Protein AF-A0A2V1K6C9-F1 (afdb_monomer)

Structure (mmCIF, N/CA/C/O backbone):
data_AF-A0A2V1K6C9-F1
#
_entry.id   AF-A0A2V1K6C9-F1
#
loop_
_atom_site.group_PDB
_atom_site.id
_atom_site.type_symbol
_atom_site.label_atom_id
_atom_site.label_alt_id
_atom_site.label_comp_id
_atom_site.label_asym_id
_atom_site.label_entity_id
_atom_site.label_seq_id
_atom_site.pdbx_PDB_ins_code
_atom_site.Cartn_x
_atom_site.Cartn_y
_atom_site.Cartn_z
_atom_site.occupancy
_atom_site.B_iso_or_equiv
_atom_site.auth_seq_id
_atom_site.auth_comp_id
_atom_site.auth_asym_id
_atom_site.auth_atom_id
_atom_site.pdbx_PDB_model_num
ATOM 1 N N . MET A 1 1 ? 18.869 -47.528 3.981 1.00 38.59 1 MET A N 1
ATOM 2 C CA . MET A 1 1 ? 17.831 -46.679 4.602 1.00 38.59 1 MET A CA 1
ATOM 3 C C . MET A 1 1 ? 18.566 -45.443 5.064 1.00 38.59 1 MET A C 1
ATOM 5 O O . MET A 1 1 ? 19.022 -45.403 6.196 1.00 38.59 1 MET A O 1
ATOM 9 N N . GLU A 1 2 ? 18.822 -44.535 4.126 1.00 37.44 2 GLU A N 1
ATOM 10 C CA . GLU A 1 2 ? 19.497 -43.269 4.400 1.00 37.44 2 GLU A CA 1
ATOM 11 C C . GLU A 1 2 ? 18.452 -42.237 4.809 1.00 37.44 2 GLU A C 1
ATOM 13 O O . GLU A 1 2 ? 17.450 -42.006 4.137 1.00 37.44 2 GLU A O 1
ATOM 18 N N . ASN A 1 3 ? 18.686 -41.693 5.985 1.00 35.81 3 ASN A N 1
ATOM 19 C CA . ASN A 1 3 ? 17.919 -40.696 6.687 1.00 35.81 3 ASN A CA 1
ATOM 20 C C . ASN A 1 3 ? 18.486 -39.328 6.297 1.00 35.81 3 ASN A C 1
ATOM 22 O O . ASN A 1 3 ? 19.433 -38.842 6.912 1.00 35.81 3 ASN A O 1
ATOM 26 N N . ASN A 1 4 ? 17.901 -38.723 5.259 1.00 39.00 4 ASN A N 1
ATOM 27 C CA . ASN A 1 4 ? 18.140 -37.328 4.899 1.00 39.00 4 ASN A CA 1
ATOM 28 C C . ASN A 1 4 ? 17.458 -36.424 5.927 1.00 39.00 4 ASN A C 1
ATOM 30 O O . ASN A 1 4 ? 16.275 -36.107 5.822 1.00 39.00 4 ASN A O 1
ATOM 34 N N . ASN A 1 5 ? 18.227 -36.021 6.934 1.00 38.97 5 ASN A N 1
ATOM 35 C CA . ASN A 1 5 ? 17.895 -34.903 7.800 1.00 38.97 5 ASN A CA 1
ATOM 36 C C . ASN A 1 5 ? 18.211 -33.615 7.027 1.00 38.97 5 ASN A C 1
ATOM 38 O O . ASN A 1 5 ? 19.310 -33.075 7.134 1.00 38.97 5 ASN A O 1
ATOM 42 N N . GLY A 1 6 ? 17.275 -33.197 6.173 1.00 35.34 6 GLY A N 1
ATOM 43 C CA . GLY A 1 6 ? 17.321 -31.896 5.517 1.00 35.34 6 GLY A CA 1
ATOM 44 C C . GLY A 1 6 ? 17.197 -30.814 6.578 1.00 35.34 6 GLY A C 1
ATOM 45 O O . GLY A 1 6 ? 16.146 -30.659 7.197 1.00 35.34 6 GLY A O 1
ATOM 46 N N . THR A 1 7 ? 18.295 -30.111 6.825 1.00 37.34 7 THR A N 1
ATOM 47 C CA . THR A 1 7 ? 18.323 -28.883 7.609 1.00 37.34 7 THR A CA 1
ATOM 48 C C . THR A 1 7 ? 17.418 -27.873 6.907 1.00 37.34 7 THR A C 1
ATOM 50 O O . THR A 1 7 ? 17.820 -27.277 5.914 1.00 37.34 7 THR A O 1
ATOM 53 N N . GLN A 1 8 ? 16.183 -27.723 7.387 1.00 38.59 8 GLN A N 1
ATOM 54 C CA . GLN A 1 8 ? 15.340 -26.572 7.077 1.00 38.59 8 GLN A CA 1
ATOM 55 C C . GLN A 1 8 ? 16.082 -25.348 7.625 1.00 38.59 8 GLN A C 1
ATOM 57 O O . GLN A 1 8 ? 16.071 -25.102 8.834 1.00 38.59 8 GLN A O 1
ATOM 62 N N . GLN A 1 9 ? 16.832 -24.651 6.769 1.00 33.19 9 GLN A N 1
ATOM 63 C CA . GLN A 1 9 ? 17.292 -23.310 7.095 1.00 33.19 9 GLN A CA 1
ATOM 64 C C . GLN A 1 9 ? 16.028 -22.470 7.217 1.00 33.19 9 GLN A C 1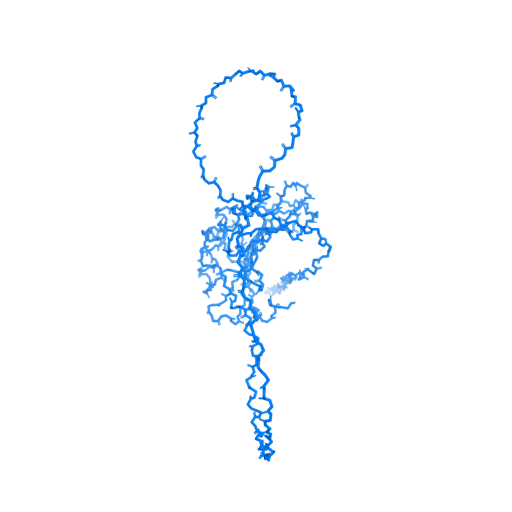
ATOM 66 O O . GLN A 1 9 ? 15.325 -22.259 6.236 1.00 33.19 9 GLN A O 1
ATOM 71 N N . LYS A 1 10 ? 15.703 -22.080 8.450 1.00 34.47 10 LYS A N 1
ATOM 72 C CA . LYS A 1 10 ? 14.704 -21.052 8.703 1.00 34.47 10 LYS A CA 1
ATOM 73 C C . LYS A 1 10 ? 15.177 -19.810 7.954 1.00 34.47 10 LYS A C 1
ATOM 75 O O . LYS A 1 10 ? 16.220 -19.268 8.321 1.00 34.47 10 LYS A O 1
ATOM 80 N N . LYS A 1 11 ? 14.478 -19.448 6.879 1.00 37.62 11 LYS A N 1
ATOM 81 C CA . LYS A 1 11 ? 14.594 -18.122 6.287 1.00 37.62 11 LYS A CA 1
ATOM 82 C C . LYS A 1 11 ? 14.171 -17.152 7.386 1.00 37.62 11 LYS A C 1
ATOM 84 O O . LYS A 1 11 ? 13.138 -17.354 8.017 1.00 37.62 11 LYS A O 1
ATOM 89 N N . SER A 1 12 ? 15.066 -16.249 7.754 1.00 32.59 12 SER A N 1
ATOM 90 C CA . SER A 1 12 ? 14.734 -15.184 8.686 1.00 32.59 12 SER A CA 1
ATOM 91 C C . SER A 1 12 ? 14.055 -14.116 7.853 1.00 32.59 12 SER A C 1
ATOM 93 O O . SER A 1 12 ? 14.762 -13.405 7.148 1.00 32.59 12 SER A O 1
ATOM 95 N N . ALA A 1 13 ? 12.726 -14.060 7.916 1.00 38.81 13 ALA A N 1
ATOM 96 C CA . ALA A 1 13 ? 11.980 -12.886 7.503 1.00 38.81 13 ALA A CA 1
ATOM 97 C C . ALA A 1 13 ? 12.564 -11.681 8.245 1.00 38.81 13 ALA A C 1
ATOM 99 O O . ALA A 1 13 ? 12.905 -11.738 9.442 1.00 38.81 13 ALA A O 1
ATOM 100 N N . LYS A 1 14 ? 12.915 -10.670 7.461 1.00 39.78 14 LYS A N 1
ATOM 101 C CA . LYS A 1 14 ? 13.769 -9.590 7.906 1.00 39.78 14 LYS A CA 1
ATOM 102 C C . LYS A 1 14 ? 12.883 -8.418 8.265 1.00 39.78 14 LYS A C 1
ATOM 104 O O . LYS A 1 14 ? 12.577 -7.610 7.408 1.00 39.78 14 LYS A O 1
ATOM 109 N N . LYS A 1 15 ? 12.576 -8.332 9.563 1.00 36.47 15 LYS A N 1
ATOM 110 C CA . LYS A 1 15 ? 11.973 -7.165 10.216 1.00 36.47 15 LYS A CA 1
ATOM 111 C C . LYS A 1 15 ? 12.459 -5.873 9.567 1.00 36.47 15 LYS A C 1
ATOM 113 O O . LYS A 1 15 ? 13.665 -5.581 9.629 1.00 36.47 15 LYS A O 1
ATOM 118 N N . TRP A 1 16 ? 11.530 -5.147 8.956 1.00 37.25 16 TRP A N 1
ATOM 119 C CA . TRP A 1 16 ? 11.810 -3.848 8.379 1.00 37.25 16 TRP A CA 1
ATOM 120 C C . TRP A 1 16 ? 12.355 -2.909 9.461 1.00 37.25 16 TRP A C 1
ATOM 122 O O . TRP A 1 16 ? 11.897 -2.919 10.610 1.00 37.25 16 TRP A O 1
ATOM 132 N N . PRO A 1 17 ? 13.414 -2.144 9.159 1.00 36.69 17 PRO A N 1
ATOM 133 C CA . PRO A 1 17 ? 13.827 -1.081 10.044 1.00 36.69 17 PRO A CA 1
ATOM 134 C C . PRO A 1 17 ? 12.731 -0.015 10.021 1.00 36.69 17 PRO A C 1
ATOM 136 O O . PRO A 1 17 ? 12.577 0.665 9.017 1.00 36.69 17 PRO A O 1
ATOM 139 N N . VAL A 1 18 ? 12.030 0.179 11.141 1.00 40.88 18 VAL A N 1
ATOM 140 C CA . VAL A 1 18 ? 11.345 1.446 11.432 1.00 40.88 18 VAL A CA 1
ATOM 141 C C . VAL A 1 18 ? 12.405 2.541 11.311 1.00 40.88 18 VAL A C 1
ATOM 143 O O . VAL A 1 18 ? 13.262 2.708 12.191 1.00 40.88 18 VAL A O 1
ATOM 146 N N . TRP A 1 19 ? 12.451 3.211 10.160 1.00 40.94 19 TRP A N 1
ATOM 147 C CA . TRP A 1 19 ? 13.489 4.187 9.884 1.00 40.94 19 TRP A CA 1
ATOM 148 C C . TRP A 1 19 ? 13.029 5.537 10.406 1.00 40.94 19 TRP A C 1
ATOM 150 O O . TRP A 1 19 ? 12.092 6.167 9.932 1.00 40.94 19 TRP A O 1
ATOM 160 N N . THR A 1 20 ? 13.686 5.967 11.478 1.00 40.47 20 THR A N 1
ATOM 161 C CA . THR A 1 20 ? 13.513 7.295 12.053 1.00 40.47 20 THR A CA 1
ATOM 162 C C . THR A 1 20 ? 14.110 8.322 11.081 1.00 40.47 20 THR A C 1
ATOM 164 O O . THR A 1 20 ? 15.289 8.668 11.197 1.00 40.47 20 THR A O 1
ATOM 167 N N . GLY A 1 21 ? 13.303 8.775 10.117 1.00 33.06 21 GLY A N 1
ATOM 168 C CA . GLY A 1 21 ? 13.678 9.713 9.057 1.00 33.06 21 GLY A CA 1
ATOM 169 C C . GLY A 1 21 ? 14.332 10.992 9.584 1.00 33.06 21 GLY A C 1
ATOM 170 O O . GLY A 1 21 ? 13.826 11.691 10.474 1.00 33.06 21 GLY A O 1
ATOM 171 N N . GLY A 1 22 ? 15.524 11.278 9.065 1.00 30.33 22 GLY A N 1
ATOM 172 C CA . GLY A 1 22 ? 16.404 12.352 9.502 1.00 30.33 22 GLY A CA 1
ATOM 173 C C . GLY A 1 22 ? 16.615 13.411 8.422 1.00 30.33 22 GLY A C 1
ATOM 174 O O . GLY A 1 22 ? 17.256 13.147 7.418 1.00 30.33 22 GLY A O 1
ATOM 175 N N . ALA A 1 23 ? 16.234 14.651 8.764 1.00 32.44 23 ALA A N 1
ATOM 176 C CA . ALA A 1 23 ? 16.474 15.942 8.090 1.00 32.44 23 ALA A CA 1
ATOM 177 C C . ALA A 1 23 ? 15.423 16.408 7.055 1.00 32.44 23 ALA A C 1
ATOM 179 O O . ALA A 1 23 ? 15.641 16.426 5.851 1.00 32.44 23 ALA A O 1
ATOM 180 N N . LEU A 1 24 ? 14.328 16.961 7.589 1.00 32.72 24 LEU A N 1
ATOM 181 C CA . LEU A 1 24 ? 13.238 17.624 6.867 1.00 32.72 24 LEU A CA 1
ATOM 182 C C . LEU A 1 24 ? 13.682 18.862 6.054 1.00 32.72 24 LEU A C 1
ATOM 184 O O . LEU A 1 24 ? 14.102 19.877 6.624 1.00 32.72 24 LEU A O 1
ATOM 188 N N . ALA A 1 25 ? 13.436 18.839 4.742 1.00 32.25 25 ALA A N 1
ATOM 189 C CA . ALA A 1 25 ? 13.183 20.031 3.933 1.00 32.25 25 ALA A CA 1
ATOM 190 C C . ALA A 1 25 ? 11.681 20.083 3.597 1.00 32.25 25 ALA A C 1
ATOM 192 O O . ALA A 1 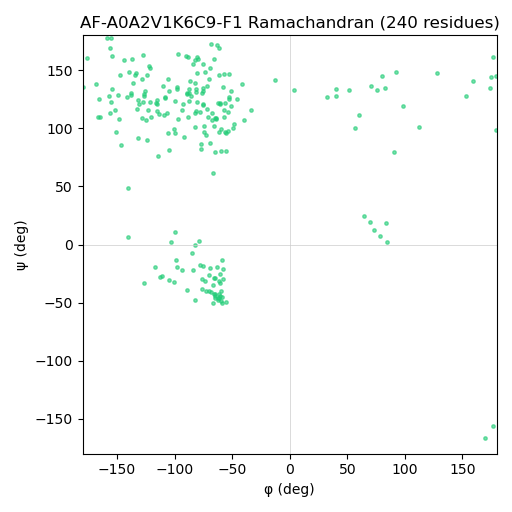25 ? 11.215 19.444 2.666 1.00 32.25 25 ALA A O 1
ATOM 193 N N . VAL A 1 26 ? 10.904 20.837 4.381 1.00 36.91 26 VAL A N 1
ATOM 194 C CA . VAL A 1 26 ? 9.436 20.876 4.257 1.00 36.91 26 VAL A CA 1
ATOM 195 C C . VAL A 1 26 ? 9.005 21.816 3.127 1.00 36.91 26 VAL A C 1
ATOM 197 O O . VAL A 1 26 ? 9.164 23.035 3.241 1.00 36.91 26 VAL A O 1
ATOM 200 N N . ALA A 1 27 ? 8.386 21.275 2.077 1.00 42.50 27 ALA A N 1
ATOM 201 C CA . ALA A 1 27 ? 7.669 22.046 1.062 1.00 42.50 27 ALA A CA 1
ATOM 202 C C . ALA A 1 27 ? 6.198 21.597 1.007 1.00 42.50 27 ALA A C 1
ATOM 204 O O . ALA A 1 27 ? 5.884 20.497 0.566 1.00 42.50 27 ALA A O 1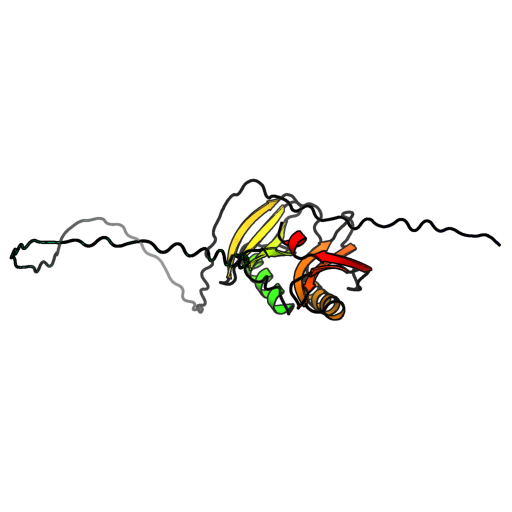
ATOM 205 N N . LEU A 1 28 ? 5.286 22.458 1.470 1.00 43.75 28 LEU A N 1
ATOM 206 C CA . LEU A 1 28 ? 3.842 22.251 1.333 1.00 43.75 28 LEU A CA 1
ATOM 207 C C . LEU A 1 28 ? 3.410 22.715 -0.059 1.00 43.75 28 LEU A C 1
ATOM 209 O O . LEU A 1 28 ? 3.464 23.913 -0.355 1.00 43.75 28 LEU A O 1
ATOM 213 N N . ILE A 1 29 ? 2.975 21.784 -0.905 1.00 58.09 29 ILE A N 1
ATOM 214 C CA . ILE A 1 29 ? 2.439 22.100 -2.229 1.00 58.09 29 ILE A CA 1
ATOM 215 C C . ILE A 1 29 ? 0.918 22.038 -2.129 1.00 58.09 29 ILE A C 1
ATOM 217 O O . ILE A 1 29 ? 0.307 20.977 -2.156 1.00 58.09 29 ILE A O 1
ATOM 221 N N . SER A 1 30 ? 0.282 23.200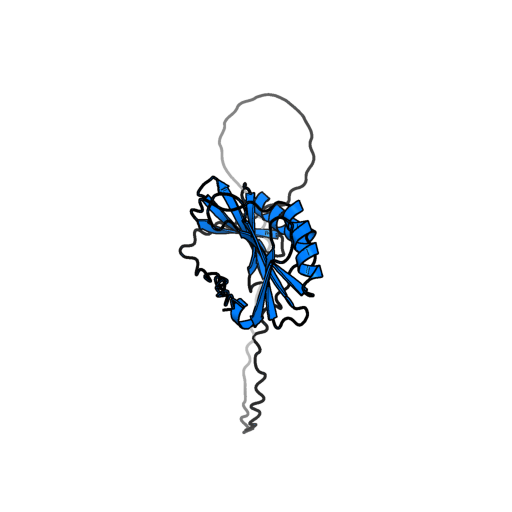 -1.995 1.00 52.59 30 SER A N 1
ATOM 222 C CA . SER A 1 30 ? -1.173 23.297 -2.108 1.00 52.59 30 SER A CA 1
ATOM 223 C C . SER A 1 30 ? -1.569 23.164 -3.581 1.00 52.59 30 SER A C 1
ATOM 225 O O . SER A 1 30 ? -1.519 24.138 -4.333 1.00 52.59 30 SER A O 1
ATOM 227 N N . GLY A 1 31 ? -1.944 21.957 -4.006 1.00 43.62 31 GLY A N 1
ATOM 228 C CA . GLY A 1 31 ? -2.518 21.708 -5.324 1.00 43.62 31 GLY A CA 1
ATOM 229 C C . GLY A 1 31 ? -3.901 22.348 -5.437 1.00 43.62 31 GLY A C 1
ATOM 230 O O . GLY A 1 31 ? -4.874 21.891 -4.844 1.00 43.62 31 GLY A O 1
ATOM 231 N N . SER A 1 32 ? -4.013 23.434 -6.197 1.00 42.53 32 SER A N 1
ATOM 232 C CA . SER A 1 32 ? -5.306 23.976 -6.598 1.00 42.53 32 SER A CA 1
ATOM 233 C C . SER A 1 32 ? -5.953 23.042 -7.620 1.00 42.53 32 SER A C 1
ATOM 235 O O . SER A 1 32 ? -5.522 22.994 -8.772 1.00 42.53 32 SER A O 1
ATOM 237 N N . ILE A 1 33 ? -7.023 22.348 -7.233 1.00 52.00 33 ILE A N 1
ATOM 238 C CA . ILE A 1 33 ? -7.947 21.717 -8.181 1.00 52.00 33 ILE A CA 1
ATOM 239 C C . ILE A 1 33 ? -8.643 22.841 -8.960 1.00 52.00 33 ILE A C 1
ATOM 241 O O . ILE A 1 33 ? -9.539 23.518 -8.456 1.00 52.00 33 ILE A O 1
ATOM 245 N N . GLY A 1 34 ? -8.195 23.078 -10.192 1.00 32.75 34 GLY A N 1
ATOM 246 C CA . GLY A 1 34 ? -8.762 24.071 -11.099 1.00 32.75 34 GLY A CA 1
ATOM 247 C C . GLY A 1 34 ? -9.173 23.442 -12.423 1.00 32.75 34 GLY A C 1
ATOM 248 O O . GLY A 1 34 ? -8.394 23.415 -13.368 1.00 32.75 34 GLY A O 1
ATOM 249 N N . ALA A 1 35 ? -10.418 22.977 -12.515 1.00 41.00 35 ALA A N 1
ATOM 250 C CA . ALA A 1 35 ? -11.060 22.689 -13.793 1.00 41.00 35 ALA A CA 1
ATOM 251 C C . ALA A 1 35 ? -11.481 24.005 -14.476 1.00 41.00 35 ALA A C 1
ATOM 253 O O . ALA A 1 35 ? -12.306 24.725 -13.917 1.00 41.00 35 ALA A O 1
ATOM 254 N N . ALA A 1 36 ? -10.985 24.305 -15.687 1.00 37.44 36 ALA A N 1
ATOM 255 C CA . ALA A 1 36 ? -11.641 25.239 -16.617 1.00 37.44 36 ALA A CA 1
ATOM 256 C C . ALA A 1 36 ? -11.088 25.176 -18.059 1.00 37.44 36 ALA A C 1
ATOM 258 O O . ALA A 1 36 ? -9.981 25.613 -18.343 1.00 37.44 36 ALA A O 1
ATOM 259 N N . ILE A 1 37 ? -11.936 24.641 -18.943 1.00 43.19 37 ILE A N 1
ATOM 260 C CA . ILE A 1 37 ? -12.336 25.108 -20.284 1.00 43.19 37 ILE A CA 1
ATOM 261 C C . ILE A 1 37 ? -11.338 25.872 -21.183 1.00 43.19 37 ILE A C 1
ATOM 263 O O . ILE A 1 37 ? -10.822 26.935 -20.857 1.00 43.19 37 ILE A O 1
ATOM 267 N N . GLY A 1 38 ? -11.184 25.377 -22.414 1.00 37.31 38 GLY A N 1
ATOM 268 C CA . GLY A 1 38 ? -10.517 26.102 -23.491 1.00 37.31 38 GLY A CA 1
ATOM 269 C C . GLY A 1 38 ? -11.356 27.234 -24.092 1.00 37.31 38 GLY A C 1
ATOM 270 O O . GLY A 1 38 ? -12.583 27.176 -24.107 1.00 37.31 38 GLY A O 1
ATOM 271 N N . SER A 1 39 ? -10.657 28.206 -24.677 1.00 38.38 39 SER A N 1
ATOM 272 C CA . SER A 1 39 ? -11.019 28.845 -25.947 1.00 38.38 39 SER A CA 1
ATOM 273 C C . SER A 1 39 ? -9.821 29.635 -26.481 1.00 38.38 39 SER A C 1
ATOM 275 O O . SER A 1 39 ? -9.241 30.466 -25.789 1.00 38.38 39 SER A O 1
ATOM 277 N N . GLU A 1 40 ? -9.465 29.312 -27.718 1.00 45.66 40 GLU A N 1
ATOM 278 C CA . GLU A 1 40 ? -8.722 30.114 -28.687 1.00 45.66 40 GLU A CA 1
ATOM 279 C C . GLU A 1 40 ? -9.151 31.598 -28.726 1.00 45.66 40 GLU A C 1
ATOM 281 O O . GLU A 1 40 ? -10.345 31.878 -28.717 1.00 45.66 40 GLU A O 1
ATOM 286 N N . ASP A 1 41 ? -8.192 32.533 -28.811 1.00 34.88 41 ASP A N 1
ATOM 287 C CA . ASP A 1 41 ? -8.209 33.655 -29.772 1.00 34.88 41 ASP A CA 1
ATOM 288 C C . ASP A 1 41 ? -6.839 34.367 -29.814 1.00 34.88 41 ASP A C 1
ATOM 290 O O . ASP A 1 41 ? -6.176 34.567 -28.795 1.00 34.88 41 ASP A O 1
ATOM 294 N N . SER A 1 42 ? -6.396 34.719 -31.021 1.00 43.66 42 SER A N 1
ATOM 295 C CA . SER A 1 42 ? -5.174 35.491 -31.298 1.00 43.66 42 SER A CA 1
ATOM 296 C C . SER A 1 42 ? -5.427 36.998 -31.181 1.00 43.66 42 SER A C 1
ATOM 298 O O . SER A 1 42 ? -6.524 37.430 -31.508 1.00 43.66 42 SER A O 1
ATOM 300 N N . SER A 1 43 ? -4.393 37.810 -30.896 1.00 46.00 43 SER A N 1
ATOM 301 C CA . SER A 1 43 ? -3.964 38.979 -31.716 1.00 46.00 43 SER A CA 1
ATOM 302 C C . SER A 1 43 ? -3.239 40.092 -30.929 1.00 46.00 43 SER A C 1
ATOM 304 O O . SER A 1 43 ? -3.756 40.632 -29.962 1.00 46.00 43 SER A O 1
ATOM 306 N N . ASP A 1 44 ? -2.061 40.434 -31.459 1.00 43.62 44 ASP A N 1
ATOM 307 C CA . ASP A 1 44 ? -1.392 41.738 -31.645 1.00 43.62 44 ASP A CA 1
ATOM 308 C C . ASP A 1 44 ? -1.170 42.810 -30.540 1.00 43.62 44 ASP A C 1
ATOM 310 O O . ASP A 1 44 ? -2.059 43.270 -29.833 1.00 43.62 44 ASP A O 1
ATOM 314 N N . SER A 1 45 ? 0.092 43.260 -30.550 1.00 46.75 45 SER A N 1
ATOM 315 C CA . SER A 1 45 ? 0.788 44.466 -30.067 1.00 46.75 45 SER A CA 1
ATOM 316 C C . SER A 1 45 ? 0.001 45.711 -29.610 1.00 46.75 45 SER A C 1
ATOM 318 O O . SER A 1 45 ? -0.860 46.202 -30.334 1.00 46.75 45 SER A O 1
ATOM 320 N N . ALA A 1 46 ? 0.482 46.376 -28.540 1.00 48.16 46 ALA A N 1
ATOM 321 C CA . ALA A 1 46 ? 1.144 47.702 -28.602 1.00 48.16 46 ALA A CA 1
ATOM 322 C C . ALA A 1 46 ? 1.479 48.318 -27.214 1.00 48.16 46 ALA A C 1
ATOM 324 O O . ALA A 1 46 ? 0.665 48.336 -26.300 1.00 48.16 46 ALA A O 1
ATOM 325 N N . ASP A 1 47 ? 2.710 48.837 -27.139 1.00 47.75 47 ASP A N 1
ATOM 326 C CA . ASP A 1 47 ? 3.265 50.020 -26.447 1.00 47.75 47 ASP A CA 1
ATOM 327 C C . ASP A 1 47 ? 2.371 50.896 -25.526 1.00 47.75 47 ASP A C 1
ATOM 329 O O . ASP A 1 47 ? 1.318 51.363 -25.946 1.00 47.75 47 ASP A O 1
ATOM 333 N N . SER A 1 48 ? 2.856 51.226 -24.314 1.00 37.62 48 SER A N 1
ATOM 334 C CA . SER A 1 48 ? 3.291 52.586 -23.901 1.00 37.62 48 SER A CA 1
ATOM 335 C C . SER A 1 48 ? 3.323 52.794 -22.375 1.00 37.62 48 SER A C 1
ATOM 337 O O . SER A 1 48 ? 2.450 52.374 -21.622 1.00 37.62 48 SER A O 1
ATOM 339 N N . VAL A 1 49 ? 4.355 53.517 -21.943 1.00 54.72 49 VAL A N 1
ATOM 340 C CA . VAL A 1 49 ? 4.603 54.063 -20.599 1.00 54.72 49 VAL A CA 1
ATOM 341 C C . VAL A 1 49 ? 3.630 55.197 -20.237 1.00 54.72 49 VAL A C 1
ATOM 343 O O . VAL A 1 49 ? 3.244 55.954 -21.119 1.00 54.72 49 VAL A O 1
ATOM 346 N N . SER A 1 50 ? 3.326 55.405 -18.945 1.00 37.84 50 SER A N 1
ATOM 347 C CA . SER A 1 50 ? 3.518 56.697 -18.245 1.00 37.84 50 SER A CA 1
ATOM 348 C C . SER A 1 50 ? 2.963 56.699 -16.810 1.00 37.84 50 SER A C 1
ATOM 350 O O . SER A 1 50 ? 1.930 56.118 -16.501 1.00 37.84 50 SER A O 1
ATOM 352 N N . HIS A 1 51 ? 3.695 57.417 -15.965 1.00 41.28 51 HIS A N 1
ATOM 353 C CA . HIS A 1 51 ? 3.486 57.783 -14.566 1.00 41.28 51 HIS A CA 1
ATOM 354 C C . HIS A 1 51 ? 2.228 58.630 -14.242 1.00 41.28 51 HIS A C 1
ATOM 356 O O . HIS A 1 51 ? 1.661 59.269 -15.125 1.00 41.28 51 HIS A O 1
ATOM 362 N N . VAL A 1 52 ? 1.960 58.734 -12.927 1.00 41.12 52 VAL A N 1
ATOM 363 C CA . VAL A 1 52 ? 1.518 59.904 -12.118 1.00 41.12 52 VAL A CA 1
ATOM 364 C C . VAL A 1 52 ? 0.282 59.734 -11.228 1.00 41.12 52 VAL A C 1
ATOM 366 O O . VAL A 1 52 ? -0.615 58.936 -11.448 1.00 41.12 52 VAL A O 1
ATOM 369 N N . THR A 1 53 ? 0.407 60.487 -10.142 1.00 43.06 53 THR A N 1
ATOM 370 C CA . THR A 1 53 ? -0.047 60.456 -8.759 1.00 43.06 53 THR A CA 1
ATOM 371 C C . THR A 1 53 ? -1.482 60.909 -8.460 1.00 43.06 53 THR A C 1
ATOM 373 O O . THR A 1 53 ? -2.022 61.780 -9.130 1.00 43.06 53 THR A O 1
ATOM 376 N N . GLU A 1 54 ? -1.929 60.443 -7.287 1.00 41.38 54 GLU A N 1
ATOM 377 C CA . G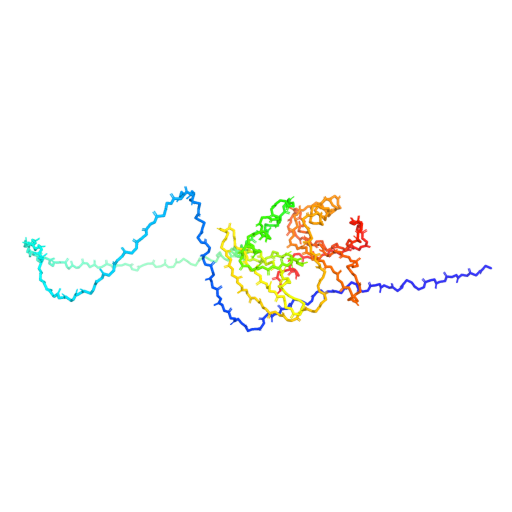LU A 1 54 ? -2.668 61.150 -6.221 1.00 41.38 54 GLU A CA 1
ATOM 378 C C . GLU A 1 54 ? -4.203 61.370 -6.243 1.00 41.38 54 GLU A C 1
ATOM 380 O O . GLU A 1 54 ? -4.799 61.887 -7.180 1.00 41.38 54 GLU A O 1
ATOM 385 N N . SER A 1 55 ? -4.745 61.091 -5.041 1.00 38.69 55 SER A N 1
ATOM 386 C CA . SER A 1 55 ? -5.828 61.757 -4.289 1.00 38.69 55 SER A CA 1
ATOM 387 C C . SER A 1 55 ? -7.274 61.227 -4.307 1.00 38.69 55 SER A C 1
ATOM 389 O O . SER A 1 55 ? -7.993 61.331 -5.291 1.00 38.69 55 SER A O 1
ATOM 391 N N . SER A 1 56 ? -7.694 60.881 -3.072 1.00 35.88 56 SER A N 1
ATOM 392 C CA . SER A 1 56 ? -9.016 61.055 -2.428 1.00 35.88 56 SER A CA 1
ATOM 393 C C . SER A 1 56 ? -10.171 60.179 -2.951 1.00 35.88 56 SER A C 1
ATOM 395 O O . SER A 1 56 ? -10.338 59.989 -4.141 1.00 35.88 56 SER A O 1
ATOM 397 N N . VAL A 1 57 ? -11.028 59.577 -2.117 1.00 39.50 57 VAL A N 1
ATOM 398 C CA . VAL A 1 57 ? -11.873 60.197 -1.081 1.00 39.50 57 VAL A CA 1
ATOM 399 C C . VAL A 1 57 ? -12.203 59.181 0.027 1.00 39.50 57 VAL A C 1
ATOM 401 O O . VAL A 1 57 ? -12.622 58.059 -0.241 1.00 39.50 57 VAL A O 1
ATOM 404 N N . THR A 1 58 ? -12.054 59.614 1.277 1.00 42.62 58 THR A N 1
ATOM 405 C CA . THR A 1 58 ? -12.593 58.996 2.494 1.00 42.62 58 THR A CA 1
ATOM 406 C C . THR A 1 58 ? -14.053 59.414 2.699 1.00 42.62 58 THR A C 1
ATOM 408 O O . THR A 1 58 ? -14.388 60.587 2.543 1.00 42.62 58 THR A O 1
ATOM 411 N N . ALA A 1 59 ? -14.922 58.484 3.104 1.00 43.09 59 ALA A N 1
ATOM 412 C CA . ALA A 1 59 ? -16.243 58.801 3.643 1.00 43.09 59 ALA A CA 1
ATOM 413 C C . ALA A 1 59 ? -16.291 58.402 5.122 1.00 43.09 59 ALA A C 1
ATOM 415 O O . ALA A 1 59 ? -16.200 57.232 5.482 1.00 43.09 59 ALA A O 1
ATOM 416 N N . GLN A 1 60 ? -16.389 59.429 5.958 1.00 42.00 60 GLN A N 1
ATOM 417 C CA . GLN A 1 60 ? -16.522 59.402 7.406 1.00 42.00 60 GLN A CA 1
ATOM 418 C C . GLN A 1 60 ? -18.008 59.566 7.748 1.00 42.00 60 GLN A C 1
ATOM 420 O O . GLN A 1 60 ? -18.662 60.459 7.208 1.00 42.00 60 GLN A O 1
ATOM 425 N N . THR A 1 61 ? -18.551 58.761 8.660 1.00 39.88 61 THR A N 1
ATOM 426 C CA . THR A 1 61 ? -19.732 59.146 9.450 1.00 39.88 61 THR A CA 1
ATOM 427 C C . THR A 1 61 ? -19.680 58.440 10.806 1.00 39.88 61 THR A C 1
ATOM 429 O O . THR A 1 61 ? -20.075 57.290 10.943 1.00 39.88 61 THR A O 1
ATOM 432 N N . GLU A 1 62 ? -19.173 59.153 11.804 1.00 49.88 62 GLU A N 1
ATOM 433 C CA . GLU A 1 62 ? -19.573 59.030 13.214 1.00 49.88 62 GLU A CA 1
ATOM 434 C C . GLU A 1 62 ? -20.615 60.160 13.466 1.00 49.88 62 GLU A C 1
ATOM 436 O O . GLU A 1 62 ? -20.642 61.086 12.639 1.00 49.88 62 GLU A O 1
ATOM 441 N N . PRO A 1 63 ? -21.454 60.190 14.538 1.00 51.00 63 PRO A N 1
ATOM 442 C CA . PRO A 1 63 ? -20.926 60.302 15.909 1.00 51.00 63 PRO A CA 1
ATOM 443 C C . PRO A 1 63 ? -21.819 59.841 17.095 1.00 51.00 63 PRO A C 1
ATOM 445 O O . PRO A 1 63 ? -23.003 59.551 16.948 1.00 51.00 63 PRO A O 1
ATOM 448 N N . GLN A 1 64 ? -21.203 59.957 18.284 1.00 39.84 64 GLN A N 1
ATOM 449 C CA . GLN A 1 64 ? -21.759 60.165 19.641 1.00 39.84 64 GLN A CA 1
ATOM 450 C C . GLN A 1 64 ? -22.064 58.918 20.485 1.00 39.84 64 GLN A C 1
ATOM 452 O O . GLN A 1 64 ? -22.594 57.941 19.980 1.00 39.84 64 GLN A O 1
ATOM 457 N N . ASP A 1 65 ? -21.964 58.923 21.814 1.00 36.31 65 ASP A N 1
ATOM 458 C CA . ASP A 1 65 ? -21.133 59.550 22.863 1.00 36.31 65 ASP A CA 1
ATOM 459 C C . ASP A 1 65 ? -21.716 59.006 24.194 1.00 36.31 65 ASP A C 1
ATOM 461 O O . ASP A 1 65 ? -22.919 58.774 24.288 1.00 36.31 65 ASP A O 1
ATOM 465 N N . SER A 1 66 ? -20.833 58.797 25.173 1.00 43.81 66 SER A N 1
ATOM 466 C CA . SER A 1 66 ? -21.007 58.768 26.637 1.00 43.81 66 SER A CA 1
ATOM 467 C C . SER A 1 66 ? -22.241 58.117 27.317 1.00 43.81 66 SER A C 1
ATOM 469 O O . SER A 1 66 ? -23.391 58.506 27.152 1.00 43.81 66 SER A O 1
ATOM 471 N N . THR A 1 67 ? -21.986 57.219 28.285 1.00 41.72 67 THR A N 1
ATOM 472 C CA . THR A 1 67 ? -22.123 57.524 29.735 1.00 41.72 67 THR A CA 1
ATOM 473 C C . THR A 1 67 ? -21.756 56.340 30.649 1.00 41.72 67 THR A C 1
ATOM 475 O O . THR A 1 67 ? -22.144 55.195 30.449 1.00 41.72 67 THR A O 1
ATOM 478 N N . THR A 1 68 ? -20.996 56.682 31.688 1.00 45.56 68 THR A N 1
ATOM 479 C CA . THR A 1 68 ? -20.637 55.939 32.906 1.00 45.56 68 THR A CA 1
ATOM 480 C C . THR A 1 68 ? -21.848 55.477 33.725 1.00 45.56 68 THR A C 1
ATOM 482 O O . THR A 1 68 ? -22.788 56.252 33.874 1.00 45.56 68 THR A O 1
ATOM 485 N N . THR A 1 69 ? -21.770 54.314 34.394 1.00 46.66 69 THR A N 1
ATOM 486 C CA . THR A 1 69 ? -22.264 54.117 35.780 1.00 46.66 69 THR A CA 1
ATOM 487 C C . THR A 1 69 ? -21.562 52.929 36.453 1.00 46.66 69 THR A C 1
ATOM 489 O O . THR A 1 69 ? -21.510 51.825 35.922 1.00 46.66 69 THR A O 1
ATOM 492 N N . ASP A 1 70 ? -21.031 53.225 37.635 1.00 45.72 70 ASP A N 1
ATOM 493 C CA . ASP A 1 70 ? -20.421 52.375 38.658 1.00 45.72 70 ASP A CA 1
ATOM 494 C C . ASP A 1 70 ? -21.510 51.689 39.516 1.00 45.72 70 ASP A C 1
ATOM 496 O O . ASP A 1 70 ? -22.551 52.311 39.737 1.00 45.72 70 ASP A O 1
ATOM 500 N N . ASN A 1 71 ? -21.285 50.463 40.019 1.00 46.91 71 ASN A N 1
ATOM 501 C CA . ASN A 1 71 ? -21.680 50.040 41.381 1.00 46.91 71 ASN A CA 1
ATOM 502 C C . ASN A 1 71 ? -21.331 48.564 41.708 1.00 46.91 71 ASN A C 1
ATOM 504 O O . ASN A 1 71 ? -22.046 47.636 41.343 1.00 46.91 71 ASN A O 1
ATOM 508 N N . THR A 1 72 ? -20.207 48.391 42.406 1.00 46.50 72 THR A N 1
ATOM 509 C CA . THR A 1 72 ? -20.024 47.839 43.772 1.00 46.50 72 THR A CA 1
ATOM 510 C C . THR A 1 72 ? -20.814 46.614 44.337 1.00 46.50 72 THR A C 1
ATOM 512 O O . THR A 1 72 ? -22.038 46.623 44.389 1.00 46.50 72 THR A O 1
ATOM 515 N N . GLU A 1 73 ? -20.040 45.701 44.981 1.00 44.69 73 GLU A N 1
ATOM 516 C CA . GLU A 1 73 ? -20.326 44.814 46.163 1.00 44.69 73 GLU A CA 1
ATOM 517 C C . GLU A 1 73 ? -21.123 43.494 45.947 1.00 44.69 73 GLU A C 1
ATOM 519 O O . GLU A 1 73 ? -22.064 43.472 45.175 1.00 44.69 73 GLU A O 1
ATOM 524 N N . LYS A 1 74 ? -20.926 42.336 46.619 1.00 42.75 74 LYS A N 1
ATOM 525 C CA . LYS A 1 74 ? -20.021 41.797 47.669 1.00 42.75 74 LYS A CA 1
ATOM 526 C C . LYS A 1 74 ? -20.456 40.342 48.017 1.00 42.75 74 LYS A C 1
ATOM 528 O O . LYS A 1 74 ? -21.624 40.016 47.850 1.00 42.75 74 LYS A O 1
ATOM 533 N N . ALA A 1 75 ? -19.542 39.577 48.644 1.00 41.97 75 ALA A N 1
ATOM 534 C CA . ALA A 1 75 ? -19.707 38.313 49.408 1.00 41.97 75 ALA A CA 1
ATOM 535 C C . ALA A 1 75 ? -19.932 37.029 48.578 1.00 41.97 75 ALA A C 1
ATOM 537 O O . ALA A 1 75 ? -20.733 37.015 47.662 1.00 41.97 75 ALA A O 1
ATOM 538 N N . GLY A 1 76 ? -19.266 35.894 48.808 1.00 42.28 76 GLY A N 1
ATOM 539 C CA . GLY A 1 76 ? -18.583 35.379 49.995 1.00 42.28 76 GLY A CA 1
ATOM 540 C C . GLY A 1 76 ? -19.359 34.170 50.524 1.00 42.28 76 GLY A C 1
ATOM 541 O O . GLY A 1 76 ? -20.376 34.370 51.176 1.00 42.28 76 GLY A O 1
ATOM 542 N N . SER A 1 77 ? -18.902 32.940 50.257 1.00 47.09 77 SER A N 1
ATOM 543 C CA . SER A 1 77 ? -19.283 31.750 51.035 1.00 47.09 77 SER A CA 1
ATOM 544 C C . SER A 1 77 ? -18.341 30.580 50.736 1.00 47.09 77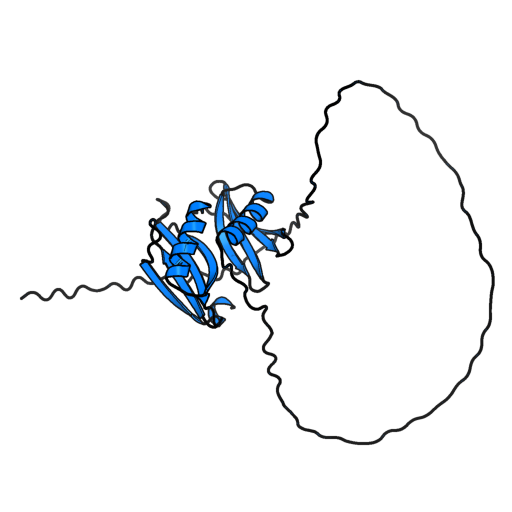 SER A C 1
ATOM 546 O O . SER A 1 77 ? -18.343 30.020 49.645 1.00 47.09 77 SER A O 1
ATOM 548 N N . GLU A 1 78 ? -17.521 30.246 51.728 1.00 50.81 78 GLU A N 1
ATOM 549 C CA . GLU A 1 78 ? -16.823 28.970 51.852 1.00 50.81 78 GLU A CA 1
ATOM 550 C C . GLU A 1 78 ? -17.793 27.944 52.450 1.00 50.81 78 GLU A C 1
ATOM 552 O O . GLU A 1 78 ? -18.383 28.255 53.482 1.00 50.81 78 GLU A O 1
ATOM 557 N N . THR A 1 79 ? -17.888 26.729 51.895 1.00 46.66 79 THR A N 1
ATOM 558 C CA . THR A 1 79 ? -18.156 25.504 52.677 1.00 46.66 79 THR A CA 1
ATOM 559 C C . THR A 1 79 ? -17.648 24.241 51.963 1.00 46.66 79 THR A C 1
ATOM 561 O O . THR A 1 79 ? -18.182 23.838 50.936 1.00 46.66 79 THR A O 1
ATOM 564 N N . THR A 1 80 ? -16.635 23.625 52.582 1.00 48.56 80 THR A N 1
ATOM 565 C CA . THR A 1 80 ? -16.516 22.191 52.927 1.00 48.56 80 THR A CA 1
ATOM 566 C C . THR A 1 80 ? -16.554 21.109 51.837 1.00 48.56 80 THR A C 1
ATOM 568 O O . THR A 1 80 ? -17.615 20.748 51.344 1.00 48.56 80 THR A O 1
ATOM 571 N N . GLY A 1 81 ? -15.391 20.471 51.649 1.00 41.88 81 GLY A N 1
ATOM 572 C CA . GLY A 1 81 ? -15.177 19.044 51.935 1.00 41.88 81 GLY A CA 1
ATOM 573 C C . GLY A 1 81 ? -16.084 18.028 51.240 1.00 41.88 81 GLY A C 1
ATOM 574 O O . GLY A 1 81 ? -17.164 17.721 51.735 1.00 41.88 81 GLY A O 1
ATOM 575 N N . GLY A 1 82 ? -15.553 17.422 50.182 1.00 39.28 82 GLY A N 1
ATOM 576 C CA . GLY A 1 82 ? -16.033 16.175 49.601 1.00 39.28 82 GLY A CA 1
ATOM 577 C C . GLY A 1 82 ? -14.836 15.408 49.059 1.00 39.28 82 GLY A C 1
ATOM 578 O O . GLY A 1 82 ? -14.464 15.584 47.907 1.00 39.28 82 GLY A O 1
ATOM 579 N N . ASP A 1 83 ? -14.203 14.648 49.947 1.00 51.62 83 ASP A N 1
ATOM 580 C CA . ASP A 1 83 ? -13.329 13.528 49.611 1.00 51.62 83 ASP A CA 1
ATOM 581 C C . ASP A 1 83 ? -14.224 12.492 48.914 1.00 51.62 83 ASP A C 1
ATOM 583 O O . ASP A 1 83 ? -15.111 11.920 49.552 1.00 51.62 83 ASP A O 1
ATOM 587 N N . ASP A 1 84 ? -14.071 12.328 47.603 1.00 51.34 84 ASP A N 1
ATOM 588 C CA . ASP A 1 84 ? -14.594 11.160 46.903 1.00 51.34 84 ASP A CA 1
ATOM 589 C C . ASP A 1 84 ? -13.480 10.600 46.023 1.00 51.34 84 ASP A C 1
ATOM 591 O O . ASP A 1 84 ? -13.246 11.026 44.888 1.00 51.34 84 ASP A O 1
ATOM 595 N N . ASP A 1 85 ? -12.753 9.665 46.631 1.00 51.72 85 ASP A N 1
ATOM 596 C CA . ASP A 1 85 ? -11.928 8.659 45.985 1.00 51.72 85 ASP A CA 1
ATOM 597 C C . ASP A 1 85 ? -12.784 7.855 44.995 1.00 51.72 85 ASP A C 1
ATOM 599 O O . ASP A 1 85 ? -13.199 6.726 45.250 1.00 51.72 85 ASP A O 1
ATOM 603 N N . THR A 1 86 ? -13.014 8.416 43.814 1.00 50.00 86 THR A N 1
ATOM 604 C CA . THR A 1 86 ? -13.316 7.623 42.626 1.00 50.00 86 THR A CA 1
ATOM 605 C C . THR A 1 86 ? -12.172 7.814 41.648 1.00 50.00 86 THR A C 1
ATOM 607 O O . THR A 1 86 ? -12.272 8.504 40.637 1.00 50.00 86 THR A O 1
ATOM 610 N N . ALA A 1 87 ? -11.064 7.133 41.946 1.00 50.31 87 ALA A N 1
ATOM 611 C CA . ALA A 1 87 ? -10.115 6.668 40.943 1.00 50.31 87 ALA A CA 1
ATOM 612 C C . ALA A 1 87 ? -10.797 5.593 40.072 1.00 50.31 87 ALA A C 1
ATOM 614 O O . ALA A 1 87 ? -10.404 4.431 40.038 1.00 50.31 87 ALA A O 1
ATOM 615 N N . GLY A 1 88 ? -11.869 5.984 39.385 1.00 39.97 88 GLY A N 1
ATOM 616 C CA . GLY A 1 88 ? -12.264 5.362 38.141 1.00 39.97 88 GLY A CA 1
ATOM 617 C C . GLY A 1 88 ? -11.306 5.919 37.113 1.00 39.97 88 GLY A C 1
ATOM 618 O O . GLY A 1 88 ? -11.574 6.964 36.526 1.00 39.97 88 GLY A O 1
ATOM 619 N N . GLY A 1 89 ? -10.152 5.267 36.973 1.00 38.78 89 GLY A N 1
ATOM 620 C CA . GLY A 1 89 ? -9.349 5.421 35.779 1.00 38.78 89 GLY A CA 1
ATOM 621 C C . GLY A 1 89 ? -10.254 5.069 34.611 1.00 38.78 89 GLY A C 1
ATOM 622 O O . GLY A 1 89 ? -10.431 3.901 34.286 1.00 38.78 89 GLY A O 1
ATOM 623 N N . THR A 1 90 ? -10.861 6.081 33.996 1.00 43.19 90 THR A N 1
ATOM 624 C CA . THR A 1 90 ? -10.973 6.061 32.551 1.00 43.19 90 THR A CA 1
ATOM 625 C C . THR A 1 90 ? -9.533 5.928 32.122 1.00 43.19 90 THR A C 1
ATOM 627 O O . THR A 1 90 ? -8.763 6.888 32.185 1.00 43.19 90 THR A O 1
ATOM 630 N N . GLU A 1 91 ? -9.134 4.695 31.841 1.00 45.31 91 GLU A N 1
ATOM 631 C CA . GLU A 1 91 ? -8.007 4.444 30.980 1.00 45.31 91 GLU A CA 1
ATOM 632 C C . GLU A 1 91 ? -8.292 5.343 29.786 1.00 45.31 91 GLU A C 1
ATOM 634 O O . GLU A 1 91 ? -9.221 5.105 29.012 1.00 45.31 91 GLU A O 1
ATOM 639 N N . SER A 1 92 ? -7.573 6.462 29.715 1.00 41.38 92 SER A N 1
ATOM 640 C CA . SER A 1 92 ? -7.278 7.082 28.444 1.00 41.38 92 SER A CA 1
ATOM 641 C C . SER A 1 92 ? -6.509 5.994 27.708 1.00 41.38 92 SER A C 1
ATOM 643 O O . SER A 1 92 ? -5.286 5.975 27.687 1.00 41.38 92 SER A O 1
ATOM 645 N N . THR A 1 93 ? -7.251 5.039 27.148 1.00 39.03 93 THR A N 1
ATOM 646 C CA . THR A 1 93 ? -6.975 4.592 25.804 1.00 39.03 93 THR A CA 1
ATOM 647 C C . THR A 1 93 ? -6.873 5.901 25.054 1.00 39.03 93 THR A C 1
ATOM 649 O O . THR A 1 93 ? -7.848 6.635 24.874 1.00 39.03 93 THR A O 1
ATOM 652 N N . THR A 1 94 ? -5.632 6.316 24.812 1.00 42.03 94 THR A N 1
ATOM 653 C CA . THR A 1 94 ? -5.322 7.179 23.692 1.00 42.03 94 THR A CA 1
ATOM 654 C C . THR A 1 94 ? -6.201 6.638 22.581 1.00 42.03 94 THR A C 1
ATOM 656 O O . THR A 1 94 ? -6.018 5.496 22.165 1.00 42.03 94 THR A O 1
ATOM 659 N N . ASN A 1 95 ? -7.257 7.369 22.224 1.00 41.41 95 ASN A N 1
ATOM 660 C CA . ASN A 1 95 ? -7.981 7.100 21.000 1.00 41.41 95 ASN A CA 1
ATOM 661 C C . ASN A 1 95 ? -6.954 7.413 19.913 1.00 41.41 95 ASN A C 1
ATOM 663 O O . ASN A 1 95 ? -6.924 8.532 19.402 1.00 41.41 95 ASN A O 1
ATOM 667 N N . GLY A 1 96 ? -6.041 6.467 19.666 1.00 46.16 96 GLY A N 1
ATOM 668 C CA . GLY A 1 96 ? -5.327 6.389 18.413 1.00 46.16 96 GLY A CA 1
ATOM 669 C C . GLY A 1 96 ? -6.415 6.430 17.362 1.00 46.16 96 GLY A C 1
ATOM 670 O O . GLY A 1 96 ? -7.465 5.795 17.536 1.00 46.16 96 GLY A O 1
ATOM 671 N N . ALA A 1 97 ? -6.234 7.270 16.348 1.00 51.91 97 ALA A N 1
ATOM 672 C CA . ALA A 1 97 ? -7.081 7.182 15.177 1.00 51.91 97 ALA A CA 1
ATOM 673 C C . ALA A 1 97 ? -7.162 5.694 14.823 1.00 51.91 97 ALA A C 1
ATOM 675 O O . ALA A 1 97 ? -6.135 5.015 14.784 1.00 51.91 97 ALA A O 1
ATOM 676 N N . ALA A 1 98 ? -8.376 5.152 14.721 1.00 63.88 98 ALA A N 1
ATOM 677 C CA . ALA A 1 98 ? -8.509 3.778 14.276 1.00 63.88 98 ALA A CA 1
ATOM 678 C C . ALA A 1 98 ? -7.817 3.726 12.912 1.00 63.88 98 ALA A C 1
ATOM 680 O O . ALA A 1 98 ? -8.238 4.458 12.015 1.00 63.88 98 ALA A O 1
ATOM 681 N N . LEU A 1 99 ? -6.731 2.954 12.802 1.00 76.12 99 LEU A N 1
ATOM 682 C CA . LEU A 1 99 ? -6.025 2.775 11.541 1.00 76.12 99 LEU A CA 1
ATOM 683 C C . LEU A 1 99 ? -7.057 2.319 10.511 1.00 76.12 99 LEU A C 1
ATOM 685 O O . LEU A 1 99 ? -7.681 1.266 10.660 1.00 76.12 99 LEU A O 1
ATOM 689 N N . ALA A 1 100 ? -7.298 3.165 9.518 1.00 85.38 100 ALA A N 1
ATOM 690 C CA . ALA A 1 100 ? -8.264 2.915 8.466 1.00 85.38 100 ALA A CA 1
ATOM 691 C C . ALA A 1 100 ? -7.485 2.537 7.209 1.00 85.38 100 ALA A C 1
ATOM 693 O O . ALA A 1 100 ? -7.219 3.379 6.354 1.00 85.38 100 ALA A O 1
ATOM 694 N N . GLY A 1 101 ? -7.081 1.267 7.138 1.00 92.06 101 GLY A N 1
ATOM 695 C CA . GLY A 1 101 ? -6.479 0.718 5.929 1.00 92.06 101 GLY A CA 1
ATOM 696 C C . GLY A 1 101 ? -7.455 0.737 4.750 1.00 92.06 101 GLY A C 1
ATOM 697 O O . GLY A 1 101 ? -8.659 0.969 4.895 1.00 92.06 101 GLY A O 1
ATOM 698 N N . MET A 1 102 ? -6.945 0.420 3.568 1.00 96.25 102 MET A N 1
ATOM 699 C CA . MET A 1 102 ? -7.737 0.380 2.344 1.00 96.25 102 MET A CA 1
ATOM 700 C C . MET A 1 102 ? -8.411 -0.972 2.157 1.00 96.25 102 MET A C 1
ATOM 702 O O . MET A 1 102 ? -7.831 -2.032 2.400 1.00 96.25 102 MET A O 1
ATOM 706 N N . SER A 1 103 ? -9.651 -0.938 1.676 1.00 94.94 103 SER A N 1
ATOM 707 C CA . SER A 1 103 ? -10.400 -2.155 1.343 1.00 94.94 103 SER A CA 1
ATOM 708 C C . SER A 1 103 ? -10.358 -2.472 -0.151 1.00 94.94 103 SER A C 1
ATOM 710 O O . SER A 1 103 ? -10.771 -3.559 -0.557 1.00 94.94 103 SER A O 1
ATOM 712 N N . THR A 1 104 ? -9.911 -1.525 -0.982 1.00 96.50 104 THR A N 1
ATOM 713 C CA . THR A 1 104 ? -9.931 -1.649 -2.440 1.00 96.50 104 THR A CA 1
ATOM 714 C C . THR A 1 104 ? -8.663 -1.107 -3.096 1.00 96.50 104 THR A C 1
ATOM 716 O O . THR A 1 104 ? -8.076 -0.128 -2.645 1.00 96.50 104 THR A O 1
ATOM 719 N N . ALA A 1 105 ? -8.286 -1.710 -4.225 1.00 97.62 105 ALA A N 1
ATOM 720 C CA . ALA A 1 105 ? -7.164 -1.249 -5.041 1.00 97.62 105 ALA A CA 1
ATOM 721 C C . ALA A 1 105 ? -7.398 0.140 -5.662 1.00 97.62 105 ALA A C 1
ATOM 723 O O . ALA A 1 105 ? -6.443 0.874 -5.906 1.00 97.62 105 ALA A O 1
ATOM 724 N N . ASP A 1 106 ? -8.658 0.511 -5.918 1.00 97.69 106 ASP A N 1
ATOM 725 C CA . ASP A 1 106 ? -9.009 1.830 -6.453 1.00 97.69 106 ASP A CA 1
ATOM 726 C C . ASP A 1 106 ? -8.705 2.953 -5.449 1.00 97.69 106 ASP A C 1
ATOM 728 O O . ASP A 1 106 ? -8.286 4.036 -5.857 1.00 97.69 106 ASP A O 1
ATOM 732 N N . GLU A 1 107 ? -8.868 2.696 -4.144 1.00 96.88 107 GLU A N 1
ATOM 733 C CA . GLU A 1 107 ? -8.446 3.636 -3.098 1.00 96.88 107 GLU A CA 1
ATOM 734 C C . GLU A 1 107 ? -6.928 3.844 -3.143 1.00 96.88 107 GLU A C 1
ATOM 736 O O . GLU A 1 107 ? -6.482 4.987 -3.224 1.00 96.88 107 GLU A O 1
ATOM 741 N N . ALA A 1 108 ? -6.138 2.766 -3.213 1.00 97.44 108 ALA A N 1
ATOM 742 C CA . ALA A 1 108 ? -4.674 2.859 -3.292 1.00 97.44 108 ALA A CA 1
ATOM 743 C C . ALA A 1 108 ? -4.219 3.619 -4.537 1.00 97.44 108 ALA A C 1
ATOM 745 O O . ALA A 1 108 ? -3.390 4.527 -4.461 1.00 97.44 108 ALA A O 1
ATOM 746 N N . ALA A 1 109 ? -4.826 3.311 -5.683 1.00 96.81 109 ALA A N 1
ATOM 747 C CA . ALA A 1 109 ? -4.541 4.003 -6.929 1.00 96.81 109 ALA A CA 1
ATOM 748 C C . ALA A 1 109 ? -4.852 5.508 -6.857 1.00 96.81 109 ALA A C 1
ATOM 750 O O . ALA A 1 109 ? -4.141 6.291 -7.481 1.00 96.81 109 ALA A O 1
ATOM 751 N N . ALA A 1 110 ? -5.870 5.934 -6.101 1.00 97.12 110 ALA A N 1
ATOM 752 C CA . ALA A 1 110 ? -6.196 7.352 -5.942 1.00 97.12 110 ALA A CA 1
ATOM 753 C C . ALA A 1 110 ? -5.142 8.115 -5.118 1.00 97.12 110 ALA A C 1
ATOM 755 O O . ALA A 1 110 ? -4.789 9.244 -5.471 1.00 97.12 110 ALA A O 1
ATOM 756 N N . TYR A 1 111 ? -4.609 7.505 -4.055 1.00 97.69 111 TYR A N 1
ATOM 757 C CA . TYR A 1 111 ? -3.505 8.083 -3.279 1.00 97.69 111 TYR A CA 1
ATOM 758 C C . TYR A 1 111 ? -2.221 8.170 -4.110 1.00 97.69 111 TYR A C 1
ATOM 760 O O . TYR A 1 111 ? -1.575 9.217 -4.140 1.00 97.69 111 TYR A O 1
ATOM 768 N N . ILE A 1 112 ? -1.911 7.121 -4.874 1.00 97.56 112 ILE A N 1
ATOM 769 C CA . ILE A 1 112 ? -0.755 7.091 -5.777 1.00 97.56 112 ILE A CA 1
ATOM 770 C C . ILE A 1 112 ? -0.889 8.118 -6.911 1.00 97.56 112 ILE A C 1
ATOM 772 O O . ILE A 1 112 ? 0.076 8.814 -7.220 1.00 97.56 112 ILE A O 1
ATOM 776 N N . ASP A 1 113 ? -2.067 8.268 -7.521 1.00 97.19 113 ASP A N 1
ATOM 777 C CA . ASP A 1 113 ? -2.322 9.304 -8.539 1.00 97.19 113 ASP A CA 1
ATOM 778 C C . ASP A 1 113 ? -2.134 10.712 -7.954 1.00 97.19 113 ASP A C 1
ATOM 780 O O . ASP A 1 113 ? -1.477 11.566 -8.549 1.00 97.19 113 ASP A O 1
ATOM 784 N N . THR A 1 114 ? -2.625 10.932 -6.732 1.00 98.00 114 THR A N 1
ATOM 785 C CA . THR A 1 114 ? -2.459 12.206 -6.021 1.00 98.00 114 THR A CA 1
ATOM 786 C C . THR A 1 114 ? -0.981 12.508 -5.751 1.00 98.00 114 THR A C 1
ATOM 788 O O . THR A 1 114 ? -0.519 13.618 -6.031 1.00 98.00 114 THR A O 1
ATOM 791 N N . ALA A 1 115 ? -0.217 11.524 -5.268 1.00 97.56 115 ALA A N 1
ATOM 792 C CA . ALA A 1 115 ? 1.216 11.656 -5.016 1.00 97.56 115 ALA A CA 1
ATOM 793 C C . ALA A 1 115 ? 2.018 11.886 -6.310 1.00 97.56 115 ALA A C 1
ATOM 795 O O . ALA A 1 115 ? 2.824 12.816 -6.389 1.00 97.56 115 ALA A O 1
ATOM 796 N N . THR A 1 116 ? 1.742 11.105 -7.358 1.00 96.12 116 THR A N 1
ATOM 797 C CA . THR A 1 116 ? 2.414 11.229 -8.665 1.00 96.12 116 THR A CA 1
ATOM 798 C C . THR A 1 116 ? 2.037 12.508 -9.423 1.00 96.12 116 THR A C 1
ATOM 800 O O . THR A 1 116 ? 2.785 12.989 -10.279 1.00 96.12 116 THR A O 1
ATOM 803 N N . GLY A 1 117 ? 0.905 13.126 -9.073 1.00 96.25 117 GLY A N 1
ATOM 804 C CA . GLY A 1 117 ? 0.547 14.479 -9.491 1.00 96.25 117 GLY A CA 1
ATOM 805 C C . GLY A 1 117 ? 1.407 15.575 -8.845 1.00 96.25 117 GLY A C 1
ATOM 806 O O . GLY A 1 117 ? 1.570 16.646 -9.437 1.00 96.25 117 GLY A O 1
ATOM 807 N N . ALA A 1 118 ? 1.973 15.320 -7.660 1.00 95.31 118 ALA A N 1
ATOM 808 C CA . ALA A 1 118 ? 2.881 16.232 -6.961 1.00 95.31 118 ALA A CA 1
ATOM 809 C C . ALA A 1 118 ? 4.352 16.018 -7.360 1.00 95.31 118 ALA A C 1
ATOM 811 O O . ALA A 1 118 ? 5.084 16.998 -7.525 1.00 95.31 118 ALA A O 1
ATOM 812 N N . VAL A 1 119 ? 4.768 14.761 -7.548 1.00 94.75 119 VAL A N 1
ATOM 813 C CA . VAL A 1 119 ? 6.130 14.365 -7.941 1.00 94.75 119 VAL A CA 1
ATOM 814 C C . VAL A 1 119 ? 6.058 13.361 -9.087 1.00 94.75 119 VAL A C 1
ATOM 816 O O . VAL A 1 119 ? 5.415 12.327 -8.980 1.00 94.75 119 VAL A O 1
ATOM 819 N N . SER A 1 120 ? 6.723 13.646 -10.207 1.00 92.94 120 SER A N 1
ATOM 820 C CA . SER A 1 120 ? 6.766 12.700 -11.327 1.00 92.94 120 SER A CA 1
ATOM 821 C C . SER A 1 120 ? 7.711 11.544 -11.021 1.00 92.94 120 SER A C 1
ATOM 823 O O . SER A 1 120 ? 8.856 11.774 -10.658 1.00 92.94 120 SER A O 1
ATOM 825 N N . GLY A 1 121 ? 7.271 10.313 -11.252 1.00 94.00 121 GLY A N 1
ATOM 826 C CA . GLY A 1 121 ? 8.116 9.138 -11.086 1.00 94.00 121 GLY A CA 1
ATOM 827 C C . GLY A 1 121 ? 7.312 7.852 -11.158 1.00 94.00 121 GLY A C 1
ATOM 828 O O . GLY A 1 121 ? 6.161 7.855 -11.606 1.00 94.00 121 GLY A O 1
ATOM 829 N N . THR A 1 122 ? 7.939 6.756 -10.748 1.00 93.62 122 THR A N 1
ATOM 830 C CA . THR A 1 122 ? 7.296 5.442 -10.685 1.00 93.62 122 THR A CA 1
ATOM 831 C C . THR A 1 122 ? 7.073 5.065 -9.224 1.00 93.62 122 THR A C 1
ATOM 833 O O . THR A 1 122 ? 8.045 5.094 -8.477 1.00 93.62 122 THR A O 1
ATOM 836 N N . PRO A 1 123 ? 5.843 4.719 -8.811 1.00 95.56 123 PRO A N 1
ATOM 837 C CA . PRO A 1 123 ? 5.581 4.264 -7.450 1.00 95.56 123 PRO A CA 1
ATOM 838 C C . PRO A 1 123 ? 6.354 2.982 -7.146 1.00 95.56 123 PRO A C 1
ATOM 840 O O . PRO A 1 123 ? 6.507 2.153 -8.047 1.00 95.56 123 PRO A O 1
ATOM 843 N N . THR A 1 124 ? 6.796 2.821 -5.908 1.00 94.31 124 THR A N 1
ATOM 844 C CA . THR A 1 124 ? 7.554 1.657 -5.407 1.00 94.31 124 THR A CA 1
ATOM 845 C C . THR A 1 124 ? 6.881 1.062 -4.168 1.00 94.31 124 THR A C 1
ATOM 847 O O . THR A 1 124 ? 6.805 -0.161 -4.040 1.00 94.31 124 THR A O 1
ATOM 850 N N . GLY A 1 125 ? 6.245 1.911 -3.357 1.00 95.56 125 GLY A N 1
ATOM 851 C CA . GLY A 1 125 ? 5.461 1.507 -2.195 1.00 95.56 125 GLY A CA 1
ATOM 852 C C . GLY A 1 125 ? 4.388 2.517 -1.781 1.00 95.56 125 GLY A C 1
ATOM 853 O O . GLY A 1 125 ? 4.292 3.632 -2.308 1.00 95.56 125 GLY A O 1
ATOM 854 N N . ILE A 1 126 ? 3.518 2.082 -0.873 1.00 97.50 126 ILE A N 1
ATOM 855 C CA . ILE A 1 126 ? 2.501 2.899 -0.210 1.00 97.50 126 ILE A CA 1
ATOM 856 C C . ILE A 1 126 ? 2.237 2.365 1.202 1.00 97.50 126 ILE A C 1
ATOM 858 O O . ILE A 1 126 ? 1.912 1.191 1.357 1.00 97.50 126 ILE A O 1
ATOM 862 N N . GLU A 1 127 ? 2.284 3.240 2.206 1.00 96.06 127 GLU A N 1
ATOM 863 C CA . GLU A 1 127 ? 2.160 2.879 3.623 1.00 96.06 127 GLU A CA 1
ATOM 864 C C . GLU A 1 127 ? 1.242 3.837 4.402 1.00 96.06 127 GLU A C 1
ATOM 866 O O . GLU A 1 127 ? 1.260 5.060 4.219 1.00 96.06 127 GLU A O 1
ATOM 871 N N . LEU A 1 128 ? 0.418 3.275 5.288 1.00 95.12 128 LEU A N 1
ATOM 872 C CA . LEU A 1 128 ? -0.455 4.001 6.202 1.00 95.12 128 LEU A CA 1
ATOM 873 C C . LEU A 1 128 ? 0.326 4.485 7.422 1.00 95.12 128 LEU A C 1
ATOM 875 O O . LEU A 1 128 ? 0.806 3.700 8.234 1.00 95.12 128 LEU A O 1
ATOM 879 N N . ASN A 1 129 ? 0.294 5.791 7.648 1.00 92.62 129 ASN A N 1
ATOM 880 C CA . ASN A 1 129 ? 0.787 6.390 8.875 1.00 92.62 129 ASN A CA 1
ATOM 881 C C . ASN A 1 129 ? -0.245 6.324 10.007 1.00 92.62 129 ASN A C 1
ATOM 883 O O . ASN A 1 129 ? -1.462 6.315 9.807 1.00 92.62 129 ASN A O 1
ATOM 887 N N . GLN A 1 130 ? 0.249 6.432 11.240 1.00 87.88 130 GLN A N 1
ATOM 888 C CA . GLN A 1 130 ? -0.579 6.467 12.452 1.00 87.88 130 GLN A CA 1
ATOM 889 C C . GLN A 1 130 ? -1.561 7.646 12.512 1.00 87.88 130 GLN A C 1
ATOM 891 O O . GLN A 1 130 ? -2.575 7.581 13.210 1.00 87.88 130 GLN A O 1
ATOM 896 N N . ASP A 1 131 ? -1.259 8.743 11.815 1.00 88.19 131 ASP A N 1
ATOM 897 C CA . ASP A 1 131 ? -2.134 9.913 11.722 1.00 88.19 131 ASP A CA 1
ATOM 898 C C . ASP A 1 131 ? -3.236 9.758 10.658 1.00 88.19 131 ASP A C 1
ATOM 900 O O . ASP A 1 131 ? -4.063 10.659 10.506 1.00 88.19 131 ASP A O 1
ATOM 904 N N . GLY A 1 132 ? -3.275 8.619 9.958 1.00 91.19 132 GLY A N 1
ATOM 905 C CA . GLY A 1 132 ? -4.228 8.321 8.891 1.00 91.19 132 GLY A CA 1
ATOM 906 C C . GLY A 1 132 ? -3.822 8.856 7.516 1.00 91.19 132 GLY A C 1
ATOM 907 O O . GLY A 1 132 ? -4.590 8.713 6.565 1.00 91.19 132 GLY A O 1
ATOM 908 N N . SER A 1 133 ? -2.654 9.495 7.398 1.00 95.00 133 SER A N 1
ATOM 909 C CA . SER A 1 133 ? -2.086 9.872 6.102 1.00 95.00 133 SER A CA 1
ATOM 910 C C . SER A 1 133 ? -1.395 8.683 5.433 1.00 95.00 133 SER A C 1
ATOM 912 O O . SER A 1 133 ? -1.064 7.696 6.086 1.00 95.00 133 SER A O 1
ATOM 914 N N . TRP A 1 134 ? -1.188 8.774 4.125 1.00 97.38 134 TRP A N 1
ATOM 915 C CA . TRP A 1 134 ? -0.523 7.738 3.342 1.00 97.38 134 TRP A CA 1
ATOM 916 C C . TRP A 1 134 ? 0.781 8.271 2.784 1.00 97.38 134 TRP A C 1
ATOM 918 O O . TRP A 1 134 ? 0.768 9.287 2.092 1.00 97.38 134 TRP A O 1
ATOM 928 N N . ASP A 1 135 ? 1.882 7.595 3.064 1.00 97.50 135 ASP A N 1
ATOM 929 C CA . ASP A 1 135 ? 3.151 7.870 2.408 1.00 97.50 135 ASP A CA 1
ATOM 930 C C . ASP A 1 135 ? 3.240 7.017 1.147 1.00 97.50 135 ASP A C 1
ATOM 932 O O . ASP A 1 135 ? 2.951 5.825 1.170 1.00 97.50 135 ASP A O 1
ATOM 936 N N . VAL A 1 136 ? 3.568 7.653 0.025 1.00 97.81 136 VAL A N 1
ATOM 937 C CA . VAL A 1 136 ? 3.786 6.997 -1.264 1.00 97.81 136 VAL A CA 1
ATOM 938 C C . VAL A 1 136 ? 5.238 7.204 -1.654 1.00 97.81 136 VAL A C 1
ATOM 940 O O . VAL A 1 136 ? 5.682 8.346 -1.803 1.00 97.81 136 VAL A O 1
ATOM 943 N N . GLU A 1 137 ? 5.950 6.106 -1.848 1.00 96.00 137 GLU A N 1
ATOM 944 C CA . GLU A 1 137 ? 7.340 6.096 -2.290 1.00 96.00 137 GLU A CA 1
ATOM 945 C C . GLU A 1 137 ? 7.376 6.148 -3.820 1.00 96.00 137 GLU A C 1
ATOM 947 O O . GLU A 1 137 ? 6.654 5.421 -4.517 1.00 96.00 137 GLU A O 1
ATOM 952 N N . ILE A 1 138 ? 8.148 7.095 -4.359 1.00 95.75 138 ILE A N 1
ATOM 953 C CA . ILE A 1 138 ? 8.213 7.383 -5.791 1.00 95.75 138 ILE A CA 1
ATOM 954 C C . ILE A 1 138 ? 9.668 7.479 -6.232 1.00 95.75 138 ILE A C 1
ATOM 956 O O . ILE A 1 138 ? 10.376 8.428 -5.895 1.00 95.75 138 ILE A O 1
ATOM 960 N N . MET A 1 139 ? 10.068 6.572 -7.117 1.00 92.88 139 MET A N 1
ATOM 961 C CA . MET A 1 139 ? 11.335 6.652 -7.832 1.00 92.88 139 MET A CA 1
ATOM 962 C C . MET A 1 139 ? 11.253 7.727 -8.930 1.00 92.88 139 MET A C 1
ATOM 964 O O . MET A 1 139 ? 10.663 7.505 -9.997 1.00 92.88 139 MET A O 1
ATOM 968 N N . GLU A 1 140 ? 11.833 8.906 -8.688 1.00 91.06 140 GLU A N 1
ATOM 969 C CA . GLU A 1 140 ? 11.878 10.022 -9.651 1.00 91.06 140 GLU A CA 1
ATOM 970 C C . GLU A 1 140 ? 12.928 9.763 -10.747 1.00 91.06 140 GLU A C 1
ATOM 972 O O . GLU A 1 140 ? 12.719 10.050 -11.932 1.00 91.06 140 GLU A O 1
ATOM 977 N N . SER A 1 141 ? 14.068 9.186 -10.365 1.00 85.94 141 SER A N 1
ATOM 978 C CA . SER A 1 141 ? 15.158 8.812 -11.271 1.00 85.94 141 SER A CA 1
ATOM 979 C C . SER A 1 141 ? 15.975 7.673 -10.676 1.00 85.94 141 SER A C 1
ATOM 981 O O . SER A 1 141 ? 15.919 7.486 -9.472 1.00 85.94 141 SER A O 1
ATOM 983 N N . ALA A 1 142 ? 16.771 6.960 -11.483 1.00 76.00 142 ALA A N 1
ATOM 984 C CA . ALA A 1 142 ? 17.740 6.001 -10.946 1.00 76.00 142 ALA A CA 1
ATOM 985 C C . ALA A 1 142 ? 18.580 6.708 -9.870 1.00 76.00 142 ALA A C 1
ATOM 987 O O . ALA A 1 142 ? 19.235 7.705 -10.199 1.00 76.00 142 ALA A O 1
ATOM 988 N N . ASN A 1 143 ? 18.525 6.222 -8.626 1.00 83.44 143 ASN A N 1
ATOM 989 C CA . ASN A 1 143 ? 19.219 6.773 -7.461 1.00 83.44 143 ASN A CA 1
ATOM 990 C C . ASN A 1 143 ? 18.512 7.949 -6.752 1.00 83.44 143 ASN A C 1
ATOM 992 O O . ASN A 1 143 ? 19.175 8.711 -6.046 1.00 83.44 143 ASN A O 1
ATOM 996 N N . SER A 1 144 ? 17.206 8.162 -6.947 1.00 91.00 144 SER A N 1
ATOM 997 C CA . SER A 1 144 ? 16.457 9.191 -6.209 1.00 91.00 144 SER A CA 1
ATOM 998 C C . SER A 1 144 ? 15.011 8.769 -5.984 1.00 91.00 144 SER A C 1
ATOM 1000 O O . SER A 1 144 ? 14.192 8.833 -6.907 1.00 91.00 144 SER A O 1
ATOM 1002 N N . GLU A 1 145 ? 14.702 8.430 -4.739 1.00 92.44 145 GLU A N 1
ATOM 1003 C CA . GLU A 1 145 ? 13.350 8.156 -4.272 1.00 92.44 145 GLU A CA 1
ATOM 1004 C C . GLU A 1 145 ? 12.836 9.317 -3.422 1.00 92.44 145 GLU A C 1
ATOM 1006 O O . GLU A 1 145 ? 13.583 9.988 -2.707 1.00 92.44 145 GLU A O 1
ATOM 1011 N N . VAL A 1 146 ? 11.549 9.607 -3.567 1.00 95.38 146 VAL A N 1
ATOM 1012 C CA . VAL A 1 146 ? 10.859 10.672 -2.854 1.00 95.38 146 VAL A CA 1
ATOM 1013 C C . VAL A 1 146 ? 9.641 10.080 -2.172 1.00 95.38 146 VAL A C 1
ATOM 1015 O O . VAL A 1 146 ? 8.782 9.500 -2.835 1.00 95.38 146 VAL A O 1
ATOM 1018 N N . THR A 1 147 ? 9.523 10.326 -0.872 1.00 96.50 147 THR A N 1
ATOM 1019 C CA . THR A 1 147 ? 8.342 9.946 -0.098 1.00 96.50 147 THR A CA 1
ATOM 1020 C C . THR A 1 147 ? 7.375 11.118 -0.054 1.00 96.50 147 THR A C 1
ATOM 1022 O O . THR A 1 147 ? 7.671 12.201 0.475 1.00 96.50 147 THR A O 1
ATOM 1025 N N . VAL A 1 148 ? 6.203 10.916 -0.649 1.00 97.75 148 VAL A N 1
ATOM 1026 C CA . VAL A 1 148 ? 5.122 11.898 -0.700 1.00 97.75 148 VAL A CA 1
ATOM 1027 C C . VAL A 1 148 ? 4.012 11.467 0.243 1.00 97.75 148 VAL A C 1
ATOM 1029 O O . VAL A 1 148 ? 3.298 10.505 -0.020 1.00 97.75 148 VAL A O 1
ATOM 1032 N N . ARG A 1 149 ? 3.810 12.248 1.299 1.00 98.06 149 ARG A N 1
ATOM 1033 C CA . ARG A 1 149 ? 2.664 12.124 2.190 1.00 98.06 149 ARG A CA 1
ATOM 1034 C C . ARG A 1 149 ? 1.418 12.699 1.548 1.00 98.06 149 ARG A C 1
ATOM 1036 O O . ARG A 1 149 ? 1.423 13.847 1.096 1.00 98.06 149 ARG A O 1
ATOM 1043 N N . VAL A 1 150 ? 0.337 11.939 1.576 1.00 97.88 150 VAL A N 1
ATOM 1044 C CA . VAL A 1 150 ? -0.977 12.301 1.060 1.00 97.88 150 VAL A CA 1
ATOM 1045 C C . VAL A 1 150 ? -1.995 12.225 2.193 1.00 97.88 150 VAL A C 1
ATOM 1047 O O . VAL A 1 150 ? -2.182 11.190 2.834 1.00 97.88 150 VAL A O 1
ATOM 1050 N N . TYR A 1 151 ? -2.672 13.338 2.447 1.00 95.88 151 TYR A N 1
ATOM 1051 C CA . TYR A 1 151 ? -3.709 13.442 3.470 1.00 95.88 151 TYR A CA 1
ATOM 1052 C C . TYR A 1 151 ? -5.094 13.102 2.900 1.00 95.88 151 TYR A C 1
ATOM 1054 O O . TYR A 1 151 ? -5.317 13.154 1.692 1.00 95.88 151 TYR A O 1
ATOM 1062 N N . GLU A 1 152 ? -6.058 12.795 3.773 1.00 92.19 152 GLU A N 1
ATOM 1063 C CA . GLU A 1 152 ? -7.441 12.448 3.387 1.00 92.19 152 GLU A CA 1
ATOM 1064 C C . GLU A 1 152 ? -8.139 13.549 2.563 1.00 92.19 152 GLU A C 1
ATOM 1066 O O . GLU A 1 152 ? -8.978 13.265 1.710 1.00 92.19 152 GLU A O 1
ATOM 1071 N N . ASP A 1 153 ? -7.777 14.818 2.771 1.00 92.44 153 ASP A N 1
ATOM 1072 C CA . ASP A 1 153 ? -8.310 15.946 1.998 1.00 92.44 153 ASP A CA 1
ATOM 1073 C C . ASP A 1 153 ? -7.661 16.110 0.608 1.00 92.44 153 ASP A C 1
ATOM 1075 O O . ASP A 1 153 ? -7.991 17.050 -0.123 1.00 92.44 153 ASP A O 1
ATOM 1079 N N . GLY A 1 154 ? -6.757 15.197 0.236 1.00 93.50 154 GLY A N 1
ATOM 1080 C CA . GLY A 1 154 ? -6.007 15.194 -1.017 1.00 93.50 154 GLY A CA 1
ATOM 1081 C C . GLY A 1 154 ? -4.830 16.168 -1.036 1.00 93.50 154 GLY A C 1
ATOM 1082 O O . GLY A 1 154 ? -4.234 16.383 -2.092 1.00 93.50 154 GLY A O 1
ATOM 1083 N N . THR A 1 155 ? -4.490 16.799 0.093 1.00 95.50 155 THR A N 1
ATOM 1084 C CA . THR A 1 155 ? -3.270 17.608 0.173 1.00 95.50 155 THR A CA 1
ATOM 1085 C C . THR A 1 155 ? -2.030 16.720 0.224 1.00 95.50 155 THR A C 1
ATOM 1087 O O . THR A 1 155 ? -2.065 15.609 0.748 1.00 95.50 155 THR A O 1
ATOM 1090 N N . THR A 1 156 ? -0.923 17.219 -0.329 1.00 97.50 156 THR A N 1
ATOM 1091 C CA . THR A 1 156 ? 0.338 16.475 -0.427 1.00 97.50 156 THR A CA 1
ATOM 1092 C C . THR A 1 156 ? 1.498 17.225 0.216 1.00 97.50 156 THR A C 1
ATOM 1094 O O . THR A 1 156 ? 1.593 18.456 0.114 1.00 97.50 156 THR A O 1
ATOM 1097 N N . GLN A 1 157 ? 2.431 16.484 0.802 1.00 95.38 157 GLN A N 1
ATOM 1098 C CA . GLN A 1 157 ? 3.683 16.987 1.356 1.00 95.38 157 GLN A CA 1
ATOM 1099 C C . GLN A 1 157 ? 4.827 16.038 0.990 1.00 95.38 157 GLN A C 1
ATOM 1101 O O . GLN A 1 157 ? 4.731 14.846 1.231 1.00 95.38 157 GLN A O 1
ATOM 1106 N N . ILE A 1 158 ? 5.933 16.567 0.466 1.00 96.31 158 ILE A N 1
ATOM 1107 C CA . ILE A 1 158 ? 7.177 15.790 0.374 1.00 96.31 158 ILE A CA 1
ATOM 1108 C C . ILE A 1 158 ? 7.773 15.726 1.780 1.00 96.31 158 ILE A C 1
ATOM 1110 O O . ILE A 1 158 ? 8.035 16.780 2.376 1.00 96.31 158 ILE A O 1
ATOM 1114 N N . VAL A 1 159 ? 7.932 14.517 2.314 1.00 94.94 159 VAL A N 1
ATOM 1115 C CA . VAL A 1 159 ? 8.433 14.286 3.678 1.00 94.94 159 VAL A CA 1
ATOM 1116 C C . VAL A 1 159 ? 9.871 13.789 3.687 1.00 94.94 159 VAL A C 1
ATOM 1118 O O . VAL A 1 159 ? 10.618 14.165 4.592 1.00 94.94 159 VAL A O 1
ATOM 1121 N N . GLU A 1 160 ? 10.276 13.053 2.652 1.00 91.62 160 GLU A N 1
ATOM 1122 C CA . GLU A 1 160 ? 11.617 12.487 2.545 1.00 91.62 160 GLU A CA 1
ATOM 1123 C C . GLU A 1 160 ? 12.141 12.476 1.106 1.00 91.62 160 GLU A C 1
ATOM 1125 O O . GLU A 1 160 ? 11.391 12.618 0.135 1.00 91.62 160 GLU A O 1
ATOM 1130 N N . THR A 1 161 ? 13.460 12.403 0.972 1.00 92.44 161 THR A N 1
ATOM 1131 C CA . THR A 1 161 ? 14.147 12.265 -0.311 1.00 92.44 161 THR A CA 1
ATOM 1132 C C . THR A 1 161 ? 15.459 11.548 -0.063 1.00 92.44 161 THR A C 1
ATOM 1134 O O . THR A 1 161 ? 16.362 12.106 0.571 1.00 92.44 161 THR A O 1
ATOM 1137 N N . ASP A 1 162 ? 15.575 10.362 -0.639 1.00 88.50 162 ASP A N 1
ATOM 1138 C CA . ASP A 1 162 ? 16.674 9.441 -0.409 1.00 88.50 162 ASP A CA 1
ATOM 1139 C C . ASP A 1 162 ? 17.302 8.990 -1.720 1.00 88.50 162 ASP A C 1
ATOM 1141 O O . ASP A 1 162 ? 16.776 9.200 -2.816 1.00 88.50 162 ASP A O 1
ATOM 1145 N N . GLN A 1 163 ? 18.506 8.435 -1.607 1.00 87.06 163 GLN A N 1
ATOM 1146 C CA . GLN A 1 163 ? 19.166 7.809 -2.743 1.00 87.06 163 GLN A CA 1
ATOM 1147 C C . GLN A 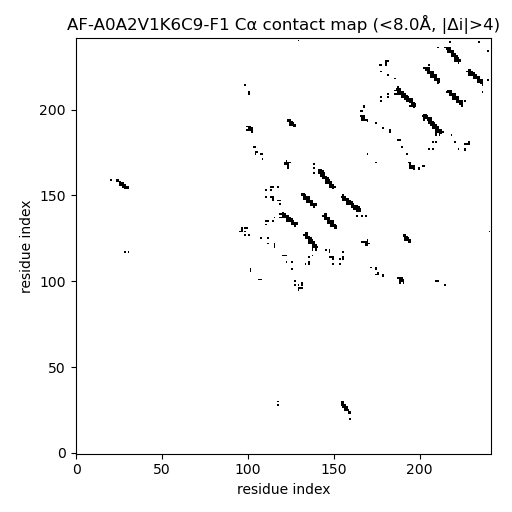1 163 ? 18.914 6.312 -2.684 1.00 87.06 163 GLN A C 1
ATOM 1149 O O . GLN A 1 163 ? 19.508 5.624 -1.855 1.00 87.06 163 GLN A O 1
ATOM 1154 N N . GLU A 1 164 ? 18.067 5.860 -3.596 1.00 83.50 164 GLU A N 1
ATOM 1155 C CA . GLU A 1 164 ? 17.601 4.487 -3.730 1.00 83.50 164 GLU A CA 1
ATOM 1156 C C . GLU A 1 164 ? 17.949 4.020 -5.152 1.00 83.50 164 GLU A C 1
ATOM 1158 O O . GLU A 1 164 ? 17.492 4.608 -6.139 1.00 83.50 164 GLU A O 1
ATOM 1163 N N . ASP A 1 165 ? 18.825 3.025 -5.281 1.00 71.75 165 ASP A N 1
ATOM 1164 C CA . ASP A 1 165 ? 19.396 2.643 -6.582 1.00 71.75 165 ASP A CA 1
ATOM 1165 C C . ASP A 1 165 ? 18.611 1.505 -7.261 1.00 71.75 165 ASP A C 1
ATOM 1167 O O . ASP A 1 165 ? 18.646 1.406 -8.489 1.00 71.75 165 ASP A O 1
ATOM 1171 N N . ASP A 1 166 ? 17.861 0.712 -6.486 1.00 70.38 166 ASP A N 1
ATOM 1172 C CA . ASP A 1 166 ? 17.314 -0.587 -6.900 1.00 70.38 166 ASP A CA 1
ATOM 1173 C C . ASP A 1 166 ? 15.875 -0.820 -6.381 1.00 70.38 166 ASP A C 1
ATOM 1175 O O . ASP A 1 166 ? 15.565 -1.870 -5.830 1.00 70.38 166 ASP A O 1
ATOM 1179 N N . ALA A 1 167 ? 14.968 0.153 -6.547 1.00 78.25 167 ALA A N 1
ATOM 1180 C CA . ALA A 1 167 ? 13.563 -0.060 -6.182 1.00 78.25 167 ALA A CA 1
ATOM 1181 C C . ALA A 1 167 ? 12.752 -0.667 -7.333 1.00 78.25 167 ALA A C 1
ATOM 1183 O O . ALA A 1 167 ? 12.721 -0.157 -8.466 1.00 78.25 167 ALA A O 1
ATOM 1184 N N . ALA A 1 168 ? 12.017 -1.731 -7.025 1.00 86.94 168 ALA A N 1
ATOM 1185 C CA . ALA A 1 168 ? 11.066 -2.306 -7.953 1.00 86.94 168 ALA A CA 1
ATOM 1186 C C . ALA A 1 168 ? 9.839 -1.393 -8.102 1.00 86.94 168 ALA A C 1
ATOM 1188 O O . ALA A 1 168 ? 9.276 -0.881 -7.144 1.00 86.94 168 ALA A O 1
ATOM 1189 N N . SER A 1 169 ? 9.377 -1.208 -9.339 1.00 90.25 169 SER A N 1
ATOM 1190 C CA . SER A 1 169 ? 8.151 -0.434 -9.581 1.00 90.25 169 SER A CA 1
ATOM 1191 C C . SER A 1 169 ? 6.905 -1.124 -9.011 1.00 90.25 169 SER A C 1
ATOM 1193 O O . SER A 1 169 ? 6.877 -2.342 -8.876 1.00 90.25 169 SER A O 1
ATOM 1195 N N . LEU A 1 170 ? 5.833 -0.379 -8.784 1.00 93.31 170 LEU A N 1
ATOM 1196 C CA . LEU A 1 170 ? 4.524 -0.888 -8.402 1.00 93.31 170 LEU A CA 1
ATOM 1197 C C . LEU A 1 170 ? 3.486 -0.370 -9.404 1.00 93.31 170 LEU A C 1
ATOM 1199 O O . LEU A 1 170 ? 3.167 0.820 -9.450 1.00 93.31 170 LEU A O 1
ATOM 1203 N N . THR A 1 171 ? 2.984 -1.250 -10.273 1.00 94.31 171 THR A N 1
ATOM 1204 C CA . THR A 1 171 ? 1.998 -0.858 -11.293 1.00 94.31 171 THR A CA 1
ATOM 1205 C C . THR A 1 171 ? 0.566 -0.951 -10.769 1.00 94.31 171 THR A C 1
ATOM 1207 O O . THR A 1 171 ? 0.272 -1.672 -9.821 1.00 94.31 171 THR A O 1
ATOM 1210 N N . GLN A 1 172 ? -0.380 -0.285 -11.440 1.00 94.31 172 GLN A N 1
ATOM 1211 C CA . GLN A 1 172 ? -1.801 -0.399 -11.088 1.00 94.31 172 GLN A CA 1
ATOM 1212 C C . GLN A 1 172 ? -2.340 -1.837 -11.222 1.00 94.31 172 GLN A C 1
ATOM 1214 O O . GLN A 1 172 ? -3.226 -2.231 -10.465 1.00 94.31 172 GLN A O 1
ATOM 1219 N N . GLU A 1 173 ? -1.814 -2.630 -12.166 1.00 96.19 173 GLU A N 1
ATOM 1220 C CA . GLU A 1 173 ? -2.166 -4.053 -12.253 1.00 96.19 173 GLU A CA 1
ATOM 1221 C C . GLU A 1 173 ? -1.610 -4.831 -11.055 1.00 96.19 173 GLU A C 1
ATOM 1223 O O . GLU A 1 173 ? -2.342 -5.648 -10.496 1.00 96.19 173 GLU A O 1
ATOM 1228 N N . ASP A 1 174 ? -0.374 -4.540 -10.631 1.00 96.00 174 ASP A N 1
ATOM 1229 C CA . ASP A 1 174 ? 0.235 -5.172 -9.455 1.00 96.00 174 ASP A CA 1
ATOM 1230 C C . ASP A 1 174 ? -0.615 -4.918 -8.210 1.00 96.00 174 ASP A C 1
ATOM 1232 O O . ASP A 1 174 ? -1.034 -5.870 -7.559 1.00 96.00 174 ASP A O 1
ATOM 1236 N N . ILE A 1 175 ? -0.987 -3.661 -7.953 1.00 96.94 175 ILE A N 1
ATOM 1237 C CA . ILE A 1 175 ? -1.847 -3.282 -6.820 1.00 96.94 175 ILE A CA 1
ATOM 1238 C C . ILE A 1 175 ? -3.163 -4.063 -6.858 1.00 96.94 175 ILE A C 1
ATOM 1240 O O . ILE A 1 175 ? -3.558 -4.671 -5.867 1.00 96.94 175 ILE A O 1
ATOM 1244 N N . ALA A 1 176 ? -3.844 -4.105 -8.006 1.00 97.94 176 ALA A N 1
ATOM 1245 C CA . ALA A 1 176 ? -5.115 -4.817 -8.119 1.00 97.94 176 ALA A CA 1
ATOM 1246 C C . ALA A 1 176 ? -4.988 -6.318 -7.803 1.00 97.94 176 ALA A C 1
ATOM 1248 O O . ALA A 1 176 ? -5.862 -6.889 -7.147 1.00 97.94 176 ALA A O 1
ATOM 1249 N N . ARG A 1 177 ? -3.906 -6.960 -8.257 1.00 98.12 177 ARG A N 1
ATOM 1250 C CA . ARG A 1 177 ? -3.637 -8.384 -8.012 1.00 98.12 177 ARG A CA 1
ATOM 1251 C C . ARG A 1 177 ? -3.226 -8.655 -6.568 1.00 98.12 177 ARG A C 1
ATOM 1253 O O . ARG A 1 177 ? -3.684 -9.641 -5.997 1.00 98.12 177 ARG A O 1
ATOM 1260 N N . ILE A 1 178 ? -2.414 -7.776 -5.989 1.00 97.88 178 ILE A N 1
ATOM 1261 C CA . ILE A 1 178 ? -1.996 -7.813 -4.587 1.00 97.88 178 ILE A CA 1
ATOM 1262 C C . ILE A 1 178 ? -3.217 -7.735 -3.671 1.00 97.88 178 ILE A C 1
ATOM 1264 O O . ILE A 1 178 ? -3.370 -8.583 -2.797 1.00 97.88 178 ILE A O 1
ATOM 1268 N N . PHE A 1 179 ? -4.131 -6.790 -3.913 1.00 98.31 179 PHE A N 1
ATOM 1269 C CA . PHE A 1 179 ? -5.368 -6.673 -3.137 1.00 98.31 179 PHE A CA 1
ATOM 1270 C C . PHE A 1 179 ? -6.224 -7.943 -3.205 1.00 98.31 179 PHE A C 1
ATOM 1272 O O . PHE A 1 179 ? -6.705 -8.409 -2.174 1.00 98.31 179 PHE A O 1
ATOM 1279 N N . ASP A 1 180 ? -6.408 -8.515 -4.400 1.00 98.00 180 ASP A N 1
ATOM 1280 C CA . ASP A 1 180 ? -7.179 -9.755 -4.572 1.00 98.00 180 ASP A CA 1
ATOM 1281 C C . ASP A 1 180 ? -6.541 -10.924 -3.807 1.00 98.00 180 ASP A C 1
ATOM 1283 O O . ASP A 1 180 ? -7.228 -11.629 -3.068 1.00 98.00 180 ASP A O 1
ATOM 1287 N N . ALA A 1 181 ? -5.221 -11.092 -3.924 1.00 98.06 181 ALA A N 1
ATOM 1288 C CA . ALA A 1 181 ? -4.483 -12.160 -3.259 1.00 98.06 181 ALA A CA 1
ATOM 1289 C C . ALA A 1 181 ? -4.464 -12.003 -1.729 1.00 98.06 181 ALA A C 1
ATOM 1291 O O . ALA A 1 181 ? -4.819 -12.940 -1.008 1.00 98.06 181 ALA A O 1
ATOM 1292 N N . ALA A 1 182 ? -4.099 -10.822 -1.230 1.00 97.62 182 ALA A N 1
ATOM 1293 C CA . ALA A 1 182 ? -3.961 -10.553 0.197 1.00 97.62 182 ALA A CA 1
ATOM 1294 C C . ALA A 1 182 ? -5.304 -10.653 0.930 1.00 97.62 182 ALA A C 1
ATOM 1296 O O . ALA A 1 182 ? -5.393 -11.307 1.968 1.00 97.62 182 ALA A O 1
ATOM 1297 N N . LEU A 1 183 ? -6.377 -10.084 0.365 1.00 97.00 183 LEU A N 1
ATOM 1298 C CA . LEU A 1 183 ? -7.706 -10.119 0.987 1.00 97.00 183 LEU A CA 1
ATOM 1299 C C . LEU A 1 183 ? -8.420 -11.467 0.814 1.00 97.00 183 LEU A C 1
ATOM 1301 O O . LEU A 1 183 ? -9.354 -11.772 1.563 1.00 97.00 183 LEU A O 1
ATOM 1305 N N . ALA A 1 184 ? -7.985 -12.302 -0.135 1.00 97.19 184 ALA A N 1
ATOM 1306 C CA . ALA A 1 184 ? -8.398 -13.701 -0.198 1.00 97.19 184 ALA A CA 1
ATOM 1307 C C . ALA A 1 184 ? -7.736 -14.559 0.896 1.00 97.19 184 ALA A C 1
ATOM 1309 O O . ALA A 1 184 ? -8.360 -15.517 1.362 1.00 97.19 184 ALA A O 1
ATOM 1310 N N . ASP A 1 185 ? -6.506 -14.233 1.311 1.00 96.69 185 ASP A N 1
ATOM 1311 C CA . ASP A 1 185 ? -5.796 -14.931 2.392 1.00 96.69 185 ASP A CA 1
ATOM 1312 C C . ASP A 1 185 ? -6.213 -14.436 3.787 1.00 96.69 185 ASP A C 1
ATOM 1314 O O . ASP A 1 185 ? -6.515 -15.236 4.682 1.00 96.69 185 ASP A O 1
ATOM 1318 N N . THR A 1 186 ? -6.255 -13.115 3.972 1.00 96.00 186 THR A N 1
ATOM 1319 C CA . THR A 1 186 ? -6.461 -12.470 5.268 1.00 96.00 186 THR A CA 1
ATOM 1320 C C . THR A 1 186 ? -7.598 -11.454 5.211 1.00 96.00 186 THR A C 1
ATOM 1322 O O . THR A 1 186 ? -7.591 -10.493 4.452 1.00 96.00 186 THR A O 1
ATOM 1325 N N . ASN A 1 187 ? -8.596 -11.654 6.074 1.00 94.12 187 ASN A N 1
ATOM 1326 C CA . ASN A 1 187 ? -9.741 -10.758 6.183 1.00 94.12 187 ASN A CA 1
ATOM 1327 C C . ASN A 1 187 ? -9.362 -9.495 6.971 1.00 94.12 187 ASN A C 1
ATOM 1329 O O . ASN A 1 187 ? -9.108 -9.564 8.178 1.00 94.12 187 ASN A O 1
ATOM 1333 N N . GLY A 1 188 ? -9.366 -8.347 6.301 1.00 95.62 188 GLY A N 1
ATOM 1334 C CA . GLY A 1 188 ? -8.857 -7.107 6.866 1.00 95.62 188 GLY A CA 1
ATOM 1335 C C . GLY A 1 188 ? -8.884 -5.953 5.876 1.00 95.62 188 GLY A C 1
ATOM 1336 O O . GLY A 1 188 ? -9.662 -5.958 4.921 1.00 95.62 188 GLY A O 1
ATOM 1337 N N . THR A 1 189 ? -8.025 -4.978 6.130 1.00 97.38 189 THR A N 1
ATOM 1338 C CA . THR A 1 189 ? -7.727 -3.855 5.240 1.00 97.38 189 THR A CA 1
ATOM 1339 C C . THR A 1 189 ? -6.224 -3.758 5.052 1.00 97.38 189 THR A C 1
ATOM 1341 O O . THR A 1 189 ? -5.482 -3.971 6.009 1.00 97.38 189 THR A O 1
ATOM 1344 N N . ILE A 1 190 ? -5.772 -3.420 3.852 1.00 97.62 190 ILE A N 1
ATOM 1345 C CA . ILE A 1 190 ? -4.344 -3.266 3.567 1.00 97.62 190 ILE A CA 1
ATOM 1346 C C . ILE A 1 190 ? -3.852 -1.947 4.159 1.00 97.62 190 ILE A C 1
ATOM 1348 O O . ILE A 1 190 ? -4.528 -0.927 4.019 1.00 97.62 190 ILE A O 1
ATOM 1352 N N . VAL A 1 191 ? -2.707 -1.985 4.835 1.00 96.75 191 VAL A N 1
ATOM 1353 C CA . VAL A 1 191 ? -2.047 -0.816 5.438 1.00 96.75 191 VAL A CA 1
ATOM 1354 C C . VAL A 1 191 ? -0.679 -0.531 4.830 1.00 96.75 191 VAL A C 1
ATOM 1356 O O . VAL A 1 191 ? -0.243 0.607 4.911 1.00 96.75 191 VAL A O 1
ATOM 1359 N N . SER A 1 192 ? -0.056 -1.502 4.163 1.00 96.69 192 SER A N 1
ATOM 1360 C CA . SER A 1 192 ? 1.175 -1.278 3.405 1.00 96.69 192 SER A CA 1
ATOM 1361 C C . SER A 1 192 ? 1.249 -2.192 2.183 1.00 96.69 192 SER A C 1
ATOM 1363 O O . SER A 1 192 ? 0.747 -3.323 2.214 1.00 96.69 192 SER A O 1
ATOM 1365 N N . ILE A 1 193 ? 1.834 -1.685 1.098 1.00 96.94 193 ILE A N 1
ATOM 1366 C CA . ILE A 1 193 ? 2.242 -2.446 -0.087 1.00 96.94 193 ILE A CA 1
ATOM 1367 C C . ILE A 1 193 ? 3.606 -1.929 -0.520 1.00 96.94 193 ILE A C 1
ATOM 1369 O O . ILE A 1 193 ? 3.739 -0.739 -0.791 1.00 96.94 193 ILE A O 1
ATOM 1373 N N . SER A 1 194 ? 4.560 -2.827 -0.715 1.00 93.06 194 SER A N 1
ATOM 1374 C CA . SER A 1 194 ? 5.867 -2.514 -1.288 1.00 93.06 194 SER A CA 1
ATOM 1375 C C . SER A 1 194 ? 6.236 -3.531 -2.365 1.00 93.06 194 SER A C 1
ATOM 1377 O O . SER A 1 194 ? 5.836 -4.701 -2.334 1.00 93.06 194 SER A O 1
ATOM 1379 N N . ALA A 1 195 ? 6.962 -3.075 -3.381 1.00 89.56 195 ALA A N 1
ATOM 1380 C CA . ALA A 1 195 ? 7.598 -3.960 -4.342 1.00 89.56 195 ALA A CA 1
ATOM 1381 C C . ALA A 1 195 ? 9.029 -4.244 -3.877 1.00 89.56 195 ALA A C 1
ATOM 1383 O O . ALA A 1 195 ? 9.830 -3.326 -3.728 1.00 89.56 195 ALA A O 1
ATOM 1384 N N . GLU A 1 196 ? 9.346 -5.519 -3.667 1.00 77.25 196 GLU A N 1
ATOM 1385 C CA . GLU A 1 196 ? 10.630 -5.931 -3.108 1.00 77.25 196 GLU A CA 1
ATOM 1386 C C . GLU A 1 196 ? 11.602 -6.353 -4.219 1.00 77.25 196 GLU A C 1
ATOM 1388 O O . GLU A 1 196 ? 11.246 -7.089 -5.150 1.00 77.25 196 GLU A O 1
ATOM 1393 N N . ASP A 1 197 ? 12.845 -5.892 -4.103 1.00 74.06 197 ASP A N 1
ATOM 1394 C CA . ASP A 1 197 ? 13.998 -6.346 -4.879 1.00 74.06 197 ASP A CA 1
ATOM 1395 C C . ASP A 1 197 ? 15.106 -6.695 -3.873 1.00 74.06 197 ASP A C 1
ATOM 1397 O O . ASP A 1 197 ? 15.615 -5.823 -3.166 1.00 74.06 197 ASP A O 1
ATOM 1401 N N . GLU A 1 198 ? 15.409 -7.986 -3.711 1.00 62.22 198 GLU A N 1
ATOM 1402 C CA . GLU A 1 198 ? 16.342 -8.436 -2.669 1.00 62.22 198 GLU A CA 1
ATOM 1403 C C . GLU A 1 198 ? 17.808 -8.319 -3.135 1.00 62.22 198 GLU A C 1
ATOM 1405 O O . GLU A 1 198 ? 18.714 -8.237 -2.301 1.00 62.22 198 GLU A O 1
ATOM 1410 N N . ASP A 1 199 ? 18.053 -8.280 -4.453 1.00 60.47 199 ASP A N 1
ATOM 1411 C CA . ASP A 1 199 ? 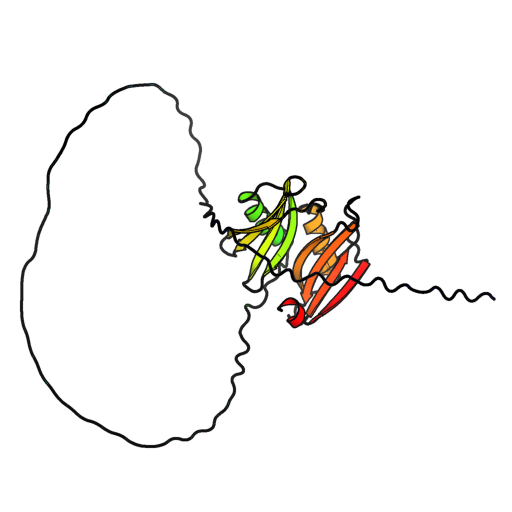19.393 -8.449 -5.036 1.00 60.47 199 ASP A CA 1
ATOM 1412 C C . ASP A 1 199 ? 19.711 -7.529 -6.244 1.00 60.47 199 ASP A C 1
ATOM 1414 O O . ASP A 1 199 ? 20.790 -7.650 -6.837 1.00 60.47 199 ASP A O 1
ATOM 1418 N N . GLY A 1 200 ? 18.836 -6.582 -6.597 1.00 55.59 200 GLY A N 1
ATOM 1419 C CA . GLY A 1 200 ? 19.047 -5.570 -7.642 1.00 55.59 200 GLY A CA 1
ATOM 1420 C C . GLY A 1 200 ? 19.064 -6.128 -9.069 1.00 55.59 200 GLY A C 1
ATOM 1421 O O . GLY A 1 200 ? 19.633 -5.508 -9.976 1.00 55.59 200 GLY A O 1
ATOM 1422 N N . GLU A 1 201 ? 18.520 -7.332 -9.282 1.00 54.81 201 GLU A N 1
ATOM 1423 C CA . GLU A 1 201 ? 18.527 -7.991 -10.596 1.00 54.81 201 GLU A CA 1
ATOM 1424 C C . GLU A 1 201 ? 17.136 -8.097 -11.240 1.00 54.81 201 GLU A C 1
ATOM 1426 O O . GLU A 1 201 ? 17.086 -8.085 -12.469 1.00 54.81 201 GLU A O 1
ATOM 1431 N N . ASP A 1 202 ? 16.044 -8.145 -10.469 1.00 62.62 202 ASP A N 1
ATOM 1432 C CA . ASP A 1 202 ? 14.640 -8.037 -10.901 1.00 62.62 202 ASP A CA 1
ATOM 1433 C C . ASP A 1 202 ? 13.730 -8.052 -9.647 1.00 62.62 202 ASP A C 1
ATOM 1435 O O . ASP A 1 202 ? 14.120 -8.551 -8.599 1.00 62.62 202 ASP A O 1
ATOM 1439 N N . ARG A 1 203 ? 12.478 -7.578 -9.759 1.00 73.31 203 ARG A N 1
ATOM 1440 C CA . ARG A 1 203 ? 11.481 -7.717 -8.678 1.00 73.31 203 ARG A CA 1
ATOM 1441 C C . ARG A 1 203 ? 11.302 -9.191 -8.301 1.00 73.31 203 ARG A C 1
ATOM 1443 O O . ARG A 1 203 ? 10.846 -9.978 -9.138 1.00 73.31 203 ARG A O 1
ATOM 1450 N N . ASP A 1 204 ? 11.548 -9.523 -7.040 1.00 81.12 204 ASP A N 1
ATOM 1451 C CA . ASP A 1 204 ? 11.511 -10.905 -6.552 1.00 81.12 204 ASP A CA 1
ATOM 1452 C C . ASP A 1 204 ? 10.209 -11.238 -5.808 1.00 81.12 204 ASP A C 1
ATOM 1454 O O . ASP A 1 204 ? 9.709 -12.368 -5.904 1.00 81.12 204 ASP A O 1
ATOM 1458 N N . ALA A 1 205 ? 9.620 -10.249 -5.128 1.00 90.75 205 ALA A N 1
ATOM 1459 C CA . ALA A 1 205 ? 8.410 -10.405 -4.326 1.00 90.75 205 ALA A CA 1
ATOM 1460 C C . ALA A 1 205 ? 7.629 -9.085 -4.157 1.00 90.75 205 ALA A C 1
ATOM 1462 O O . ALA A 1 205 ? 8.012 -8.026 -4.664 1.00 90.75 205 ALA A O 1
ATOM 1463 N N . TYR A 1 206 ? 6.493 -9.173 -3.467 1.00 93.75 206 TYR A N 1
ATOM 1464 C CA . TYR A 1 206 ? 5.758 -8.031 -2.935 1.00 93.75 206 TYR A CA 1
ATOM 1465 C C . TYR A 1 206 ? 5.536 -8.220 -1.438 1.00 93.75 206 TYR A C 1
ATOM 1467 O O . TYR A 1 206 ? 5.018 -9.266 -1.030 1.00 93.75 206 TYR A O 1
ATOM 1475 N N . GLY A 1 207 ? 5.830 -7.178 -0.667 1.00 94.81 207 GLY A N 1
ATOM 1476 C CA . GLY A 1 207 ? 5.468 -7.068 0.738 1.00 94.81 207 GLY A CA 1
ATOM 1477 C C . GLY A 1 207 ? 4.071 -6.470 0.873 1.00 94.81 207 GLY A C 1
ATOM 1478 O O . GLY A 1 207 ? 3.720 -5.503 0.190 1.00 94.81 207 GLY A O 1
ATOM 1479 N N . VAL A 1 208 ? 3.235 -7.071 1.717 1.00 97.12 208 VAL A N 1
ATOM 1480 C CA . VAL A 1 208 ? 1.873 -6.591 1.970 1.00 97.12 208 VAL A CA 1
ATOM 1481 C C . VAL A 1 208 ? 1.541 -6.740 3.439 1.00 97.12 208 VAL A C 1
ATOM 1483 O O . VAL A 1 208 ? 1.577 -7.842 3.980 1.00 97.12 208 VAL A O 1
ATOM 1486 N N . GLU A 1 209 ? 1.094 -5.658 4.058 1.00 96.81 209 GLU A N 1
ATOM 1487 C CA . GLU A 1 209 ? 0.621 -5.686 5.435 1.00 96.81 209 GLU A CA 1
ATOM 1488 C C . GLU A 1 209 ? -0.895 -5.518 5.490 1.00 96.81 209 GLU A C 1
ATOM 1490 O O . GLU A 1 209 ? -1.475 -4.572 4.943 1.00 96.81 209 GLU A O 1
ATOM 1495 N N . VAL A 1 210 ? -1.559 -6.449 6.176 1.00 97.38 210 VAL A N 1
ATOM 1496 C CA . VAL A 1 210 ? -3.014 -6.461 6.343 1.00 97.38 210 VAL A CA 1
ATOM 1497 C C . VAL A 1 210 ? -3.369 -6.259 7.808 1.00 97.38 210 VAL A C 1
ATOM 1499 O O . VAL A 1 210 ? -3.144 -7.133 8.647 1.00 97.38 210 VAL A O 1
ATOM 1502 N N . LEU A 1 211 ? -4.027 -5.144 8.116 1.00 95.81 211 LEU A N 1
ATOM 1503 C CA . LEU A 1 211 ? -4.673 -4.947 9.406 1.00 95.81 211 LEU A CA 1
ATOM 1504 C C . LEU A 1 211 ? -5.914 -5.841 9.485 1.00 95.81 211 LEU A C 1
ATOM 1506 O O . LEU A 1 211 ? -6.873 -5.685 8.724 1.00 95.81 211 LEU A O 1
ATOM 1510 N N . SER A 1 212 ? -5.896 -6.787 10.420 1.00 94.19 212 SER A N 1
ATOM 1511 C CA . SER A 1 212 ? -7.025 -7.680 10.705 1.00 94.19 212 SER A CA 1
ATOM 1512 C C . SER A 1 212 ? -8.322 -6.902 10.962 1.00 94.19 212 SER A C 1
ATOM 1514 O O . SER A 1 212 ? -8.314 -5.822 11.547 1.00 94.19 212 SER A O 1
ATOM 1516 N N . SER A 1 213 ? -9.477 -7.453 10.577 1.00 92.31 213 SER A N 1
ATOM 1517 C CA . SER A 1 213 ? -10.766 -6.754 10.760 1.00 92.31 213 SER A CA 1
ATOM 1518 C C . SER A 1 213 ? -11.158 -6.474 12.213 1.00 92.31 213 SER A C 1
ATOM 1520 O O . SER A 1 213 ? -12.036 -5.649 12.455 1.00 92.31 213 SER A O 1
ATOM 1522 N N . ASP A 1 214 ? -10.569 -7.181 13.176 1.00 88.94 214 ASP A N 1
ATOM 1523 C CA . ASP A 1 214 ? -10.724 -6.883 14.602 1.00 88.94 214 ASP A CA 1
ATOM 1524 C C . ASP A 1 214 ? -9.748 -5.803 15.106 1.00 88.94 214 ASP A C 1
ATOM 1526 O O . ASP A 1 214 ? -9.903 -5.327 16.230 1.00 88.94 214 ASP A O 1
ATOM 1530 N N . GLY A 1 215 ? -8.797 -5.384 14.267 1.00 89.56 215 GLY A N 1
ATOM 1531 C CA . GLY A 1 215 ? -7.859 -4.295 14.517 1.00 89.56 215 GLY A CA 1
ATOM 1532 C C . GLY A 1 215 ? -6.769 -4.625 15.532 1.00 89.56 215 GLY A C 1
ATOM 1533 O O . GLY A 1 215 ? -6.120 -3.707 16.020 1.00 89.56 215 GLY A O 1
ATOM 1534 N N . THR A 1 216 ? -6.585 -5.898 15.906 1.00 90.12 216 THR A N 1
ATOM 1535 C CA . THR A 1 216 ? -5.622 -6.279 16.958 1.00 90.12 216 THR A CA 1
ATOM 1536 C C . THR A 1 216 ? -4.284 -6.767 16.422 1.00 90.12 216 THR A C 1
ATOM 1538 O O . THR A 1 216 ? -3.302 -6.793 17.164 1.00 90.12 216 THR A O 1
ATOM 1541 N N . GLN A 1 217 ? -4.245 -7.176 15.156 1.00 92.88 217 GLN A N 1
ATOM 1542 C CA . GLN A 1 217 ? -3.077 -7.771 14.510 1.00 92.88 217 GLN A CA 1
ATOM 1543 C C . GLN A 1 217 ? -2.841 -7.163 13.132 1.00 92.88 217 GLN A C 1
ATOM 1545 O O . GLN A 1 217 ? -3.808 -6.891 12.409 1.00 92.88 217 GLN A O 1
ATOM 1550 N N . VAL A 1 218 ? -1.568 -7.051 12.773 1.00 94.62 218 VAL A N 1
ATOM 1551 C CA . VAL A 1 218 ? -1.102 -6.845 11.402 1.00 94.62 218 VAL A CA 1
ATOM 1552 C C . VAL A 1 2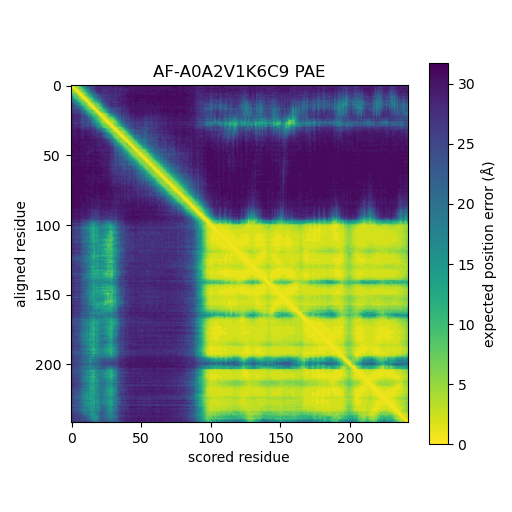18 ? -0.539 -8.176 10.909 1.00 94.62 218 VAL A C 1
ATOM 1554 O O . VAL A 1 218 ? 0.150 -8.889 11.640 1.00 94.62 218 VAL A O 1
ATOM 1557 N N . VAL A 1 219 ? -0.941 -8.573 9.709 1.00 96.12 219 VAL A N 1
ATOM 1558 C CA . VAL A 1 219 ? -0.461 -9.783 9.044 1.00 96.12 219 VAL A CA 1
ATOM 1559 C C . VAL A 1 219 ? 0.426 -9.343 7.895 1.00 96.12 219 VAL A C 1
ATOM 1561 O O . VAL A 1 219 ? -0.086 -8.789 6.924 1.00 96.12 219 VAL A O 1
ATOM 1564 N N . GLU A 1 220 ? 1.721 -9.603 8.018 1.00 95.81 220 GLU A N 1
ATOM 1565 C CA . GLU A 1 220 ? 2.694 -9.409 6.947 1.00 95.81 220 GLU A CA 1
ATOM 1566 C C . GLU A 1 220 ? 2.630 -10.616 6.006 1.00 95.81 220 GLU A C 1
ATOM 1568 O O . GLU A 1 220 ? 2.597 -11.775 6.443 1.00 95.81 220 GLU A O 1
ATOM 1573 N N . LEU A 1 221 ? 2.538 -10.345 4.711 1.00 96.38 221 LEU A N 1
ATOM 1574 C CA . LEU A 1 221 ? 2.473 -11.330 3.645 1.00 96.38 221 LEU A CA 1
ATOM 1575 C C . LEU A 1 221 ? 3.569 -11.023 2.629 1.00 96.38 221 LEU A C 1
ATOM 1577 O O . LEU A 1 221 ? 3.627 -9.917 2.098 1.00 96.38 221 LEU A O 1
ATOM 1581 N N . GLU A 1 222 ? 4.352 -12.041 2.292 1.00 95.62 222 GLU A N 1
ATOM 1582 C CA . GLU A 1 222 ? 5.266 -12.008 1.150 1.00 95.62 222 GLU A CA 1
ATOM 1583 C C . GLU A 1 222 ? 4.585 -12.738 -0.013 1.00 95.62 222 GLU A C 1
ATOM 1585 O O . GLU A 1 222 ? 4.161 -13.897 0.120 1.00 95.62 222 GLU A O 1
ATOM 1590 N N . LEU A 1 223 ? 4.424 -12.062 -1.150 1.00 95.69 223 LEU A N 1
ATOM 1591 C CA . LEU A 1 223 ? 3.815 -12.613 -2.360 1.00 95.69 223 LEU A CA 1
ATOM 1592 C C . LEU A 1 223 ? 4.881 -12.783 -3.439 1.00 95.69 223 LEU A C 1
ATOM 1594 O O . LEU A 1 223 ? 5.652 -11.870 -3.705 1.00 95.69 223 LEU A O 1
ATOM 1598 N N . ASP A 1 224 ? 4.875 -13.918 -4.138 1.00 93.88 224 ASP A N 1
ATOM 1599 C CA . ASP A 1 224 ? 5.730 -14.087 -5.314 1.00 93.88 224 ASP A CA 1
ATOM 1600 C C . ASP A 1 224 ? 5.282 -13.194 -6.489 1.00 93.88 224 ASP A C 1
ATOM 1602 O O . ASP A 1 224 ? 4.195 -12.610 -6.497 1.00 93.88 224 ASP A O 1
ATOM 1606 N N . ILE A 1 225 ? 6.082 -13.154 -7.557 1.00 92.12 225 ILE A N 1
ATOM 1607 C CA . ILE A 1 225 ? 5.763 -12.407 -8.790 1.00 92.12 225 ILE A CA 1
ATOM 1608 C C . ILE A 1 225 ? 4.453 -12.835 -9.487 1.00 92.12 225 ILE A C 1
ATOM 1610 O O . ILE A 1 225 ? 3.981 -12.152 -10.395 1.00 92.12 225 ILE A O 1
ATOM 1614 N N . ASN A 1 226 ? 3.869 -13.976 -9.106 1.00 94.56 226 ASN A N 1
ATOM 1615 C CA . ASN A 1 226 ? 2.571 -14.458 -9.584 1.00 94.56 226 ASN A CA 1
ATOM 1616 C C . ASN A 1 226 ? 1.441 -14.171 -8.578 1.00 94.56 226 ASN A C 1
ATOM 1618 O O . ASN A 1 226 ? 0.333 -14.689 -8.758 1.00 94.56 226 ASN A O 1
ATOM 1622 N N . TYR A 1 227 ? 1.710 -13.354 -7.557 1.00 95.94 227 TYR A N 1
ATOM 1623 C CA . TYR A 1 227 ? 0.807 -12.948 -6.480 1.00 95.94 227 TYR A CA 1
ATOM 1624 C C . TYR A 1 227 ? 0.359 -14.108 -5.580 1.00 95.94 227 TYR A C 1
ATOM 1626 O O . TYR A 1 227 ? -0.713 -14.069 -4.978 1.00 95.94 227 TYR A O 1
ATOM 1634 N N . SER A 1 228 ? 1.153 -15.177 -5.507 1.00 96.25 228 SER A N 1
ATOM 1635 C CA . SER A 1 228 ? 0.914 -16.271 -4.565 1.00 96.25 228 SER A CA 1
ATOM 1636 C C . SER A 1 228 ? 1.614 -15.975 -3.248 1.00 96.25 228 SER A C 1
ATOM 1638 O O . SER A 1 228 ? 2.807 -15.703 -3.247 1.00 96.25 228 SER A O 1
ATOM 1640 N N . VAL A 1 229 ? 0.896 -16.092 -2.130 1.00 96.31 229 VAL A N 1
ATOM 1641 C CA . VAL A 1 229 ? 1.487 -15.957 -0.790 1.00 96.31 229 VAL A CA 1
ATOM 1642 C C . VAL A 1 229 ? 2.532 -17.057 -0.576 1.00 96.31 229 VAL A C 1
ATOM 1644 O O . VAL A 1 229 ? 2.215 -18.250 -0.678 1.00 96.31 229 VAL A O 1
ATOM 1647 N N . ILE A 1 230 ? 3.770 -16.655 -0.295 1.00 95.19 230 ILE A N 1
ATOM 1648 C CA . ILE A 1 230 ? 4.921 -17.537 -0.066 1.00 95.19 230 ILE A CA 1
ATOM 1649 C C . ILE A 1 230 ? 5.431 -17.492 1.373 1.00 95.19 230 ILE A C 1
ATOM 1651 O O . ILE A 1 230 ? 5.913 -18.524 1.850 1.00 95.19 230 ILE A O 1
ATOM 1655 N N . ASP A 1 231 ? 5.240 -16.374 2.073 1.00 94.25 231 ASP A N 1
ATOM 1656 C CA . ASP A 1 231 ? 5.484 -16.249 3.509 1.00 94.25 231 ASP A CA 1
ATOM 1657 C C . ASP A 1 231 ? 4.360 -15.466 4.204 1.00 94.25 231 ASP A C 1
ATOM 1659 O O . ASP A 1 231 ? 3.544 -14.800 3.560 1.00 94.25 231 ASP A O 1
ATOM 1663 N N . ARG A 1 232 ? 4.255 -15.652 5.521 1.00 95.44 232 ARG A N 1
ATOM 1664 C CA . ARG A 1 232 ? 3.214 -15.062 6.354 1.00 95.44 232 ARG A CA 1
ATOM 1665 C C . ARG A 1 232 ? 3.691 -14.952 7.790 1.00 95.44 232 ARG A C 1
ATOM 1667 O O . ARG A 1 232 ? 3.871 -15.974 8.468 1.00 95.44 232 ARG A O 1
ATOM 1674 N N . GLU A 1 233 ? 3.676 -13.731 8.298 1.00 95.19 233 GLU A N 1
ATOM 1675 C CA . GLU A 1 233 ? 3.930 -13.420 9.696 1.00 95.19 233 GLU A CA 1
ATOM 1676 C C . GLU A 1 233 ? 2.743 -12.675 10.314 1.00 95.19 233 GLU A C 1
ATOM 1678 O O . GLU A 1 233 ? 1.904 -12.091 9.634 1.00 95.19 233 GLU A O 1
ATOM 1683 N N . VAL A 1 234 ? 2.582 -12.810 11.630 1.00 94.00 234 VAL A N 1
ATOM 1684 C CA . VAL A 1 234 ? 1.478 -12.184 12.364 1.00 94.00 234 VAL A CA 1
ATOM 1685 C C . VAL A 1 234 ? 2.062 -11.473 13.561 1.00 94.00 234 VAL A C 1
ATOM 1687 O O . VAL A 1 234 ? 2.650 -12.111 14.441 1.00 94.00 234 VAL A O 1
ATOM 1690 N N . GLU A 1 235 ? 1.831 -10.173 13.611 1.00 89.94 235 GLU A N 1
ATOM 1691 C CA . GLU A 1 235 ? 2.333 -9.294 14.650 1.00 89.94 235 GLU A CA 1
ATOM 1692 C C . GLU A 1 235 ? 1.168 -8.602 15.362 1.00 89.94 235 GLU A C 1
ATOM 1694 O O . GLU A 1 235 ? 0.061 -8.448 14.834 1.00 89.94 235 GLU A O 1
ATOM 1699 N N . GLY A 1 236 ? 1.380 -8.260 16.632 1.00 86.62 236 GLY A N 1
ATOM 1700 C CA . GLY A 1 236 ? 0.408 -7.454 17.362 1.00 86.62 236 GLY A CA 1
ATOM 1701 C C . GLY A 1 236 ? 0.420 -6.035 16.807 1.00 86.62 236 GLY A C 1
ATOM 1702 O O . GLY A 1 236 ? 1.490 -5.511 16.527 1.00 86.62 236 GLY A O 1
ATOM 1703 N N . VAL A 1 237 ? -0.744 -5.390 16.709 1.00 83.56 237 VAL A N 1
ATOM 1704 C CA . VAL A 1 237 ? -0.844 -4.009 16.192 1.00 83.56 237 VAL A CA 1
ATOM 1705 C C . VAL A 1 237 ? 0.003 -3.005 16.987 1.00 83.56 237 VAL A C 1
ATOM 1707 O O . VAL A 1 237 ? 0.348 -1.951 16.478 1.00 83.56 237 VAL A O 1
ATOM 1710 N N . GLU A 1 238 ? 0.362 -3.329 18.232 1.00 80.94 238 GLU A N 1
ATOM 1711 C CA . GLU A 1 238 ? 1.259 -2.509 19.051 1.00 80.94 238 GLU A CA 1
ATOM 1712 C C . GLU A 1 238 ? 2.693 -2.443 18.493 1.00 80.94 238 GLU A C 1
ATOM 1714 O O . GLU A 1 238 ? 3.343 -1.431 18.710 1.00 80.94 238 GLU A O 1
ATOM 1719 N N . ASP A 1 239 ? 3.171 -3.474 17.775 1.00 72.56 239 ASP A N 1
ATOM 1720 C CA . ASP A 1 239 ? 4.508 -3.489 17.138 1.00 72.56 239 ASP A CA 1
ATOM 1721 C C . ASP A 1 239 ? 4.524 -2.632 15.859 1.00 72.56 239 ASP A C 1
ATOM 1723 O O . ASP A 1 239 ? 5.535 -2.027 15.540 1.00 72.56 239 ASP A O 1
ATOM 1727 N N . PHE A 1 240 ? 3.376 -2.519 15.180 1.00 68.56 240 PHE A N 1
ATOM 1728 C CA . PHE A 1 240 ? 3.181 -1.663 14.000 1.00 68.56 240 PHE A CA 1
ATOM 1729 C C . PHE A 1 240 ? 3.061 -0.165 14.357 1.00 68.56 240 PHE A C 1
ATOM 1731 O O . PHE A 1 240 ? 3.190 0.710 13.507 1.00 68.56 240 PHE A O 1
ATOM 1738 N N . LEU A 1 241 ? 2.760 0.154 15.621 1.00 63.75 241 LEU A N 1
ATOM 1739 C CA . LEU A 1 241 ? 2.514 1.519 16.099 1.00 63.75 241 LEU A CA 1
ATOM 1740 C C . LEU A 1 241 ? 3.695 2.135 16.883 1.00 63.75 241 LEU A C 1
ATOM 1742 O O . LEU A 1 241 ? 3.544 3.256 17.380 1.00 63.75 241 LEU A O 1
ATOM 1746 N N . ASP A 1 242 ? 4.827 1.447 17.044 1.00 56.59 242 ASP A N 1
ATOM 1747 C CA . ASP A 1 242 ? 6.011 1.952 17.778 1.00 56.59 242 ASP A CA 1
ATOM 1748 C C . ASP A 1 242 ? 7.104 2.466 16.826 1.00 56.59 242 ASP A C 1
ATOM 1750 O O . ASP A 1 242 ? 7.688 3.534 17.137 1.00 56.59 242 ASP A O 1
#

Solvent-accessible surface area (backbone atoms only — not comparable to full-atom values): 15546 Å² total; per-residue (Å²): 139,84,81,81,79,75,79,78,75,77,79,74,82,74,79,76,76,87,70,82,83,82,82,78,72,84,52,80,52,84,78,77,91,73,91,78,84,90,77,92,82,87,85,85,87,82,92,83,88,84,90,89,83,90,84,88,84,88,89,85,83,84,86,90,77,89,84,88,86,88,84,86,91,82,87,88,84,89,81,81,90,79,93,72,93,68,87,69,72,72,73,74,67,73,81,62,60,75,81,75,46,44,84,47,43,68,60,54,51,50,54,48,51,54,38,44,70,76,47,69,56,44,39,26,34,38,37,60,43,80,88,64,31,35,39,31,33,25,39,55,46,92,43,29,28,35,32,26,34,35,40,90,90,70,48,44,32,49,65,48,75,48,77,43,77,54,75,21,68,50,49,76,67,52,46,46,46,45,46,54,38,51,54,71,75,44,69,49,21,43,37,33,41,36,32,34,36,91,78,70,81,60,66,58,34,30,44,36,30,30,35,30,74,86,65,59,32,34,35,42,34,36,20,37,84,84,46,46,78,78,47,77,49,79,43,53,40,70,72,79,73,112

Sequence (242 aa):
MENNNGTQQKKSAKKWPVWTGGALAVALISGSIGAAIGSEDSSDSADSVSHVTESSVTAQTEPQDSTTTDNTEKAGSETTGGDDDTAGGTESTTNGAALAGMSTADEAAAYIDTATGAVSGTPTGIELNQDGSWDVEIMESANSEVTVRVYEDGTTQIVETDQEDDAASLTQEDIARIFDAALADTNGTIVSISAEDEDGEDRDAYGVEVLSSDGTQVVELELDINYSVIDREVEGVEDFLD

Foldseek 3Di:
DDDPPPPPPPDPPDPDPPDPDDDDPKDWDDDDPDDDDDDDDDDDDDDDDDDDDDDDDDDDDDDDDDDDDDDDDDDDDDDDDDDDPPPPPPPPPVPQPLQDFALALVVVVLQVVLQCVVAPAFWFKWAADSNRWIWTWGDNDQQKIWTWIADPVSTIITGDIGGDHAGAGQDSVNSRLLSVLVCVVAPAHWGMKGFDDPDRPHGAWIWTWGQHPVRQKIKIFTAGPNRHTPDIDIDTVVVVRD

Secondary structure (DSSP, 8-state):
--------------------------EEE------------------------------------------------------------------------BSSHHHHHHHHHHHHHHS-SEEEEEEE-TTS-EEEEEEEETTEEEEEEE-TTS-EEEEEEE--S-PPP--HHHHHHHHHHHHHHS-EEEEEEEEE-SSSSS--EEEEEEEETTSSEEEEEEEETTS-EEEEEEEEHHHHT-

Mean predicted aligned error: 17.47 Å

Nearest PDB structures (foldseek):
  4k61-assembly2_B  TM=4.083E-01  e=1.963E-02  Bacteroides uniformis ATCC 8492
  7mku-assembly1_B  TM=1.753E-01  e=3.428E-01  Arabidopsis thaliana
  3qnj-assembly3_A-2  TM=2.302E-01  e=5.059E+00  Escherichia coli K-12

Radius of gyration: 30.19 Å; Cα contacts (8 Å, |Δi|>4): 362; chains: 1; bounding box: 42×108×85 Å

pLDDT: mean 71.3, std 25.41, range [30.33, 98.31]

Organism: NCBI:txid2175228